Protein AF-A0A968RY87-F1 (afdb_monomer)

Solvent-accessible surface area (backbone atoms only — not comparable to full-atom values): 11998 Å² total; per-residue (Å²): 136,85,87,86,78,54,32,36,38,56,48,44,32,44,38,32,37,53,101,83,73,88,61,85,85,81,57,64,92,57,51,38,58,47,58,49,42,70,35,87,57,36,72,41,35,41,39,33,31,31,51,59,74,59,37,53,52,30,52,55,54,36,69,76,35,70,90,41,35,83,32,52,48,78,40,72,27,31,65,20,63,50,74,48,76,47,80,39,72,42,33,86,91,52,69,59,50,46,23,92,85,46,82,61,95,86,89,68,90,63,89,60,75,66,41,78,43,76,27,44,30,40,31,41,63,63,53,49,51,53,51,40,71,76,38,75,89,51,42,33,30,37,39,42,25,43,18,56,34,52,60,45,31,49,50,46,30,46,80,70,62,51,44,53,66,46,74,44,79,45,74,58,86,41,60,76,70,62,64,69,54,48,52,54,35,48,78,40,74,41,83,82,71,93,63,82,80,78,55,76,82,74,89,77,82,132

Structure (mmCIF, N/CA/C/O backbone):
data_AF-A0A968RY87-F1
#
_entry.id   AF-A0A968RY87-F1
#
loop_
_atom_site.group_PDB
_atom_site.id
_atom_site.type_symbol
_atom_site.label_atom_id
_atom_site.label_alt_id
_atom_site.label_comp_id
_atom_site.label_asym_id
_atom_site.label_entity_id
_atom_site.label_seq_id
_atom_site.pdbx_PDB_ins_code
_atom_site.Cartn_x
_atom_site.Cartn_y
_atom_site.Cartn_z
_atom_site.occupancy
_atom_site.B_iso_or_equiv
_atom_site.auth_seq_id
_atom_site.auth_comp_id
_atom_site.auth_asym_id
_atom_site.auth_atom_id
_atom_site.pdbx_PDB_model_num
ATOM 1 N N . MET A 1 1 ? 24.947 23.922 -2.569 1.00 28.64 1 MET A N 1
ATOM 2 C CA . MET A 1 1 ? 24.162 23.305 -3.661 1.00 28.64 1 MET A CA 1
ATOM 3 C C . MET A 1 1 ? 24.068 21.818 -3.335 1.00 28.64 1 MET A C 1
ATOM 5 O O . MET A 1 1 ? 25.035 21.118 -3.561 1.00 28.64 1 MET A O 1
ATOM 9 N N . HIS A 1 2 ? 23.236 21.404 -2.377 1.00 29.31 2 HIS A N 1
ATOM 10 C CA . HIS A 1 2 ? 21.817 21.020 -2.490 1.00 29.31 2 HIS A CA 1
ATOM 11 C C . HIS A 1 2 ? 21.520 19.912 -3.514 1.00 29.31 2 HIS A C 1
ATOM 13 O O . HIS A 1 2 ? 21.817 20.047 -4.694 1.00 29.31 2 HIS A O 1
ATOM 19 N N . SER A 1 3 ? 20.853 18.882 -2.980 1.00 30.09 3 SER A N 1
ATOM 20 C CA . SER A 1 3 ? 20.244 17.690 -3.582 1.00 30.09 3 SER A CA 1
ATOM 21 C C . SER A 1 3 ? 21.176 16.564 -4.050 1.00 30.09 3 SER A C 1
ATOM 23 O O . SER A 1 3 ? 21.710 16.579 -5.150 1.00 30.09 3 SER A O 1
ATOM 25 N N . SER A 1 4 ? 21.279 15.526 -3.220 1.00 25.73 4 SER A N 1
ATOM 26 C CA . SER A 1 4 ? 21.595 14.159 -3.646 1.00 25.73 4 SER A CA 1
ATOM 27 C C . SER A 1 4 ? 20.680 13.205 -2.868 1.00 25.73 4 SER A C 1
ATOM 29 O O . SER A 1 4 ? 21.089 12.585 -1.889 1.00 25.73 4 SER A O 1
ATOM 31 N N . GLY A 1 5 ? 19.395 13.203 -3.235 1.00 27.67 5 GLY A N 1
ATOM 32 C CA . GLY A 1 5 ? 18.388 12.286 -2.697 1.00 27.67 5 GLY A CA 1
ATOM 33 C C . GLY A 1 5 ? 18.456 10.949 -3.430 1.00 27.67 5 GLY A C 1
ATOM 34 O O . GLY A 1 5 ? 18.544 10.922 -4.653 1.00 27.67 5 GLY A O 1
ATOM 35 N N . SER A 1 6 ? 18.465 9.853 -2.677 1.00 32.09 6 SER A N 1
ATOM 36 C CA . SER A 1 6 ? 18.743 8.500 -3.161 1.00 32.09 6 SER A CA 1
ATOM 37 C C . SER A 1 6 ? 17.854 7.497 -2.398 1.00 32.09 6 SER A C 1
ATOM 39 O O . SER A 1 6 ? 17.821 7.592 -1.172 1.00 32.09 6 SER A O 1
ATOM 41 N N . CYS A 1 7 ? 17.119 6.593 -3.072 1.00 32.56 7 CYS A N 1
ATOM 42 C CA . CYS A 1 7 ? 16.038 5.767 -2.480 1.00 32.56 7 CYS A CA 1
ATOM 43 C C . CYS A 1 7 ? 15.875 4.372 -3.161 1.00 32.56 7 CYS A C 1
ATOM 45 O O . CYS A 1 7 ? 15.828 4.348 -4.389 1.00 32.56 7 CYS A O 1
ATOM 47 N N . CYS A 1 8 ? 15.795 3.258 -2.397 1.00 28.70 8 CYS A N 1
ATOM 48 C CA . CYS A 1 8 ? 15.792 1.811 -2.799 1.00 28.70 8 CYS A CA 1
ATOM 49 C C . CYS A 1 8 ? 14.358 1.246 -3.125 1.00 28.70 8 CYS A C 1
ATOM 51 O O . CYS A 1 8 ? 13.606 2.065 -3.621 1.00 28.70 8 CYS A O 1
ATOM 53 N N . ARG A 1 9 ? 13.934 -0.061 -2.994 1.00 45.66 9 ARG A N 1
ATOM 54 C CA . ARG A 1 9 ? 12.487 -0.543 -3.084 1.00 45.66 9 ARG A CA 1
ATOM 55 C C . ARG A 1 9 ? 11.947 -1.759 -2.268 1.00 45.66 9 ARG A C 1
ATOM 57 O O . ARG A 1 9 ? 12.571 -2.817 -2.296 1.00 45.66 9 ARG A O 1
ATOM 64 N N . ARG A 1 10 ? 10.693 -1.645 -1.744 1.00 38.25 10 ARG A N 1
ATOM 65 C CA . ARG A 1 10 ? 9.746 -2.644 -1.160 1.00 38.25 10 ARG A CA 1
ATOM 66 C C . ARG A 1 10 ? 8.268 -2.142 -1.201 1.00 38.25 10 ARG A C 1
ATOM 68 O O . ARG A 1 10 ? 8.015 -1.135 -1.851 1.00 38.25 10 ARG A O 1
ATOM 75 N N . CYS A 1 11 ? 7.289 -2.901 -0.655 1.00 39.66 11 CYS A N 1
ATOM 76 C CA . CYS A 1 11 ? 5.828 -2.874 -0.967 1.00 39.66 11 CYS A CA 1
ATOM 77 C C . CYS A 1 11 ? 4.822 -2.302 0.079 1.00 39.66 11 CYS A C 1
ATOM 79 O O . CYS A 1 11 ? 4.979 -2.513 1.284 1.00 39.66 11 CYS A O 1
ATOM 81 N N . LEU A 1 12 ? 3.688 -1.736 -0.391 1.00 37.44 12 LEU A N 1
ATOM 82 C CA . LEU A 1 12 ? 2.506 -1.425 0.442 1.00 37.44 12 LEU A CA 1
ATOM 83 C C . LEU A 1 12 ? 1.636 -2.672 0.641 1.00 37.44 12 LEU A C 1
ATOM 85 O O . LEU A 1 12 ? 1.246 -3.339 -0.321 1.00 37.44 12 LEU A O 1
ATOM 89 N N . GLN A 1 13 ? 1.262 -2.943 1.887 1.00 52.03 13 GLN A N 1
ATOM 90 C CA . GLN A 1 13 ? 0.357 -4.027 2.237 1.00 52.03 13 GLN A CA 1
ATOM 91 C C . GLN A 1 13 ? -0.680 -3.536 3.245 1.00 52.03 13 GLN A C 1
ATOM 93 O O . GLN A 1 13 ? -0.339 -3.037 4.314 1.00 52.03 13 GLN A O 1
ATOM 98 N N . PHE A 1 14 ? -1.961 -3.706 2.929 1.00 49.75 14 PHE A N 1
ATOM 99 C CA . PHE A 1 14 ? -3.043 -3.462 3.879 1.00 49.75 14 PHE A CA 1
ATOM 100 C C . PHE A 1 14 ? -3.519 -4.793 4.461 1.00 49.75 14 PHE A C 1
ATOM 102 O O . PHE A 1 14 ? -3.872 -5.722 3.731 1.00 49.75 14 PHE A O 1
ATOM 109 N N . CYS A 1 15 ? -3.544 -4.880 5.785 1.00 48.34 15 CYS A N 1
ATOM 110 C CA . CYS A 1 15 ? -4.045 -6.007 6.550 1.00 48.34 15 CYS A CA 1
ATOM 111 C C . CYS A 1 15 ? -5.263 -5.580 7.373 1.00 48.34 15 CYS A C 1
ATOM 113 O O . CYS A 1 15 ? -5.239 -4.566 8.062 1.00 48.34 15 CYS A O 1
ATOM 115 N N . LEU A 1 16 ? -6.337 -6.363 7.327 1.00 40.03 16 LEU A N 1
ATOM 116 C CA . LEU A 1 16 ? -7.577 -6.062 8.040 1.00 40.03 16 LEU A CA 1
ATOM 117 C C . LEU A 1 16 ? -7.690 -6.923 9.300 1.00 40.03 16 LEU A C 1
ATOM 119 O O . LEU A 1 16 ? -7.683 -8.150 9.211 1.00 40.03 16 LEU A O 1
ATOM 123 N N . ARG A 1 17 ? -7.810 -6.287 10.468 1.00 35.97 17 ARG A N 1
ATOM 124 C CA . ARG A 1 17 ? -7.857 -6.905 11.802 1.00 35.97 17 ARG A CA 1
ATOM 125 C C . ARG A 1 17 ? -9.279 -6.875 12.383 1.00 35.97 17 ARG A C 1
ATOM 127 O O . ARG A 1 17 ? -9.996 -5.888 12.266 1.00 35.97 17 ARG A O 1
ATOM 134 N N . SER A 1 18 ? -9.668 -7.954 13.063 1.00 26.23 18 SER A N 1
ATOM 135 C CA . SER A 1 18 ? -10.796 -7.992 14.013 1.00 26.23 18 SER A CA 1
ATOM 136 C C . SER A 1 18 ? -10.324 -7.584 15.430 1.00 26.23 18 SER A C 1
ATOM 138 O O . SER A 1 18 ? -9.168 -7.865 15.761 1.00 26.23 18 SER A O 1
ATOM 140 N N . PRO A 1 19 ? -11.158 -6.956 16.290 1.00 28.61 19 PRO A N 1
ATOM 141 C CA . PRO A 1 19 ? -10.736 -6.033 17.362 1.00 28.61 19 PRO A CA 1
ATOM 142 C C . PRO A 1 19 ? -9.687 -6.511 18.395 1.00 28.61 19 PRO A C 1
ATOM 144 O O . PRO A 1 19 ? -9.056 -5.680 19.044 1.00 28.61 19 PRO A O 1
ATOM 147 N N . ASN A 1 20 ? -9.428 -7.818 18.544 1.00 28.03 20 ASN A N 1
ATOM 148 C CA . ASN A 1 20 ? -8.831 -8.389 19.764 1.00 28.03 20 ASN A CA 1
ATOM 149 C C . ASN A 1 20 ? -7.561 -9.268 19.581 1.00 28.03 20 ASN A C 1
ATOM 151 O O . ASN A 1 20 ? -7.511 -10.357 20.145 1.00 28.03 20 ASN A O 1
ATOM 155 N N . GLY A 1 21 ? -6.510 -8.881 18.838 1.00 29.67 21 GLY A N 1
ATOM 156 C CA . GLY A 1 21 ? -5.280 -9.715 18.755 1.00 29.67 21 GLY A CA 1
ATOM 157 C C . GLY A 1 21 ? -3.951 -9.070 18.335 1.00 29.67 21 GLY A C 1
ATOM 158 O O . GLY A 1 21 ? -3.935 -8.192 17.489 1.00 29.67 21 GLY A O 1
ATOM 159 N N . GLY A 1 22 ? -2.823 -9.498 18.907 1.00 29.92 22 GLY A N 1
ATOM 160 C CA . GLY A 1 22 ? -1.480 -8.981 18.588 1.00 29.92 22 GLY A CA 1
ATOM 161 C C . GLY A 1 22 ? -1.036 -9.138 17.116 1.00 29.92 22 GLY A C 1
ATOM 162 O O . GLY A 1 22 ? -1.617 -9.912 16.358 1.00 29.92 22 GLY A O 1
ATOM 163 N N . LEU A 1 23 ? -0.012 -8.372 16.734 1.00 34.47 23 LEU A N 1
ATOM 164 C CA . LEU A 1 23 ? 0.561 -8.178 15.393 1.00 34.47 23 LEU A CA 1
ATOM 165 C C . LEU A 1 23 ? 1.960 -8.866 15.302 1.00 34.47 23 LEU A C 1
ATOM 167 O O . LEU A 1 23 ? 2.637 -9.024 16.305 1.00 34.47 23 LEU A O 1
ATOM 171 N N . GLY A 1 24 ? 2.327 -9.456 14.160 1.00 28.39 24 GLY A N 1
ATOM 172 C CA . GLY A 1 24 ? 3.547 -10.284 14.001 1.00 28.39 24 GLY A CA 1
ATOM 173 C C . GLY A 1 24 ? 4.786 -9.487 13.564 1.00 28.39 24 GLY A C 1
ATOM 174 O O . GLY A 1 24 ? 4.706 -8.269 13.485 1.00 28.39 24 GLY A O 1
ATOM 175 N N . TYR A 1 25 ? 5.905 -10.169 13.277 1.00 24.53 25 TYR A N 1
ATOM 176 C CA . TYR A 1 25 ? 7.149 -9.634 12.670 1.00 24.53 25 TYR A CA 1
ATOM 177 C C . TYR A 1 25 ? 7.231 -9.984 11.165 1.00 24.53 25 TYR A C 1
ATOM 179 O O . TYR A 1 25 ? 6.625 -10.969 10.747 1.00 24.53 25 TYR A O 1
ATOM 187 N N . TRP A 1 26 ? 7.990 -9.216 10.361 1.00 36.62 26 TRP A N 1
ATOM 188 C CA . TRP A 1 26 ? 7.840 -9.144 8.889 1.00 36.62 26 TRP A CA 1
ATOM 189 C C . TRP A 1 26 ? 9.156 -9.260 8.118 1.00 36.62 26 TRP A C 1
ATOM 191 O O . TRP A 1 26 ? 10.148 -8.647 8.499 1.00 36.62 26 TRP A O 1
ATOM 201 N N . HIS A 1 27 ? 9.129 -9.968 6.986 1.00 27.09 27 HIS A N 1
ATOM 202 C CA . HIS A 1 27 ? 10.133 -9.883 5.921 1.00 27.09 27 HIS A CA 1
ATOM 203 C C . HIS A 1 27 ? 9.484 -10.251 4.574 1.00 27.09 27 HIS A C 1
ATOM 205 O O . HIS A 1 27 ? 8.634 -11.132 4.551 1.00 27.09 27 HIS A O 1
ATOM 211 N N . GLU A 1 28 ? 9.912 -9.577 3.498 1.00 40.81 28 GLU A N 1
ATOM 212 C CA . GLU A 1 28 ? 9.708 -9.865 2.058 1.00 40.81 28 GLU A CA 1
ATOM 213 C C . GLU A 1 28 ? 8.280 -10.022 1.492 1.00 40.81 28 GLU A C 1
ATOM 215 O O . GLU A 1 28 ? 7.365 -10.566 2.111 1.00 40.81 28 GLU A O 1
ATOM 220 N N . TYR A 1 29 ? 8.117 -9.588 0.235 1.00 39.84 29 TYR A N 1
ATOM 221 C CA . TYR A 1 29 ? 6.916 -9.832 -0.564 1.00 39.84 29 TYR A CA 1
ATOM 222 C C . TYR A 1 29 ? 6.763 -11.338 -0.822 1.00 39.84 29 TYR A C 1
ATOM 224 O O . TYR A 1 29 ? 7.656 -11.996 -1.358 1.00 39.84 29 TYR A O 1
ATOM 232 N N . GLY A 1 30 ? 5.642 -11.903 -0.394 1.00 42.69 30 GLY A N 1
ATOM 233 C CA . GLY A 1 30 ? 5.380 -13.333 -0.323 1.00 42.69 30 GLY A CA 1
ATOM 234 C C . GLY A 1 30 ? 5.425 -13.884 1.103 1.00 42.69 30 GLY A C 1
ATOM 235 O O . GLY A 1 30 ? 4.574 -14.697 1.434 1.00 42.69 30 GLY A O 1
ATOM 236 N N . ALA A 1 31 ? 6.354 -13.461 1.967 1.00 53.00 31 ALA A N 1
ATOM 237 C CA . ALA A 1 31 ? 6.448 -13.971 3.342 1.00 53.00 31 ALA A CA 1
ATOM 238 C C . ALA A 1 31 ? 5.633 -13.126 4.340 1.00 53.00 31 ALA A C 1
ATOM 240 O O . ALA A 1 31 ? 4.974 -13.688 5.220 1.00 53.00 31 ALA A O 1
ATOM 241 N N . GLY A 1 32 ? 5.576 -11.801 4.162 1.00 55.88 32 GLY A N 1
ATOM 242 C CA . GLY A 1 32 ? 4.727 -10.917 4.967 1.00 55.88 32 GLY A CA 1
ATOM 243 C C . GLY A 1 32 ? 3.230 -11.216 4.816 1.00 55.88 32 GLY A C 1
ATOM 244 O O . GLY A 1 32 ? 2.479 -11.217 5.790 1.00 55.88 32 GLY A O 1
ATOM 245 N N . GLU A 1 33 ? 2.771 -11.551 3.612 1.00 58.69 33 GLU A N 1
ATOM 246 C CA . GLU A 1 33 ? 1.386 -11.949 3.349 1.00 58.69 33 GLU A CA 1
ATOM 247 C C . GLU A 1 33 ? 0.994 -13.216 4.100 1.00 58.69 33 GLU A C 1
ATOM 249 O O . GLU A 1 33 ? -0.107 -13.263 4.648 1.00 58.69 33 GLU A O 1
ATOM 254 N N . PHE A 1 34 ? 1.880 -14.209 4.198 1.00 66.81 34 PHE A N 1
ATOM 255 C CA . PHE A 1 34 ? 1.588 -15.425 4.956 1.00 66.81 34 PHE A CA 1
ATOM 256 C C . PHE A 1 34 ? 1.550 -15.184 6.462 1.00 66.81 34 PHE A C 1
ATOM 258 O O . PHE A 1 34 ? 0.677 -15.737 7.134 1.00 66.81 34 PHE A O 1
ATOM 265 N N . VAL A 1 35 ? 2.420 -14.326 7.004 1.00 72.62 35 VAL A N 1
ATOM 266 C CA . VAL A 1 35 ? 2.377 -13.976 8.434 1.00 72.62 35 VAL A CA 1
ATOM 267 C C . VAL A 1 35 ? 1.032 -13.336 8.793 1.00 72.62 35 VAL A C 1
ATOM 269 O O . VAL A 1 35 ? 0.416 -13.730 9.782 1.00 72.62 35 VAL A O 1
ATOM 272 N N . PHE A 1 36 ? 0.509 -12.421 7.971 1.00 76.94 36 PHE A N 1
ATOM 273 C CA . PHE A 1 36 ? -0.833 -11.876 8.199 1.00 76.94 36 PHE A CA 1
ATOM 274 C C . PHE A 1 36 ? -1.942 -12.898 7.919 1.00 76.94 36 PHE A C 1
ATOM 276 O O . PHE A 1 36 ? -2.836 -13.059 8.746 1.00 76.94 36 PHE A O 1
ATOM 283 N N . ALA A 1 37 ? -1.901 -13.611 6.792 1.00 80.50 37 ALA A N 1
ATOM 284 C CA . ALA A 1 37 ? -2.963 -14.540 6.396 1.00 80.50 37 ALA A CA 1
ATOM 285 C C . ALA A 1 37 ? -3.122 -15.718 7.375 1.00 80.50 37 ALA A C 1
ATOM 287 O O . ALA A 1 37 ? -4.246 -16.179 7.611 1.00 80.50 37 ALA A O 1
ATOM 288 N N . SER A 1 38 ? -2.018 -16.168 7.980 1.00 84.06 38 SER A N 1
ATOM 289 C CA . SER A 1 38 ? -2.011 -17.218 9.007 1.00 84.06 38 SER A CA 1
ATOM 290 C C . SER A 1 38 ? -2.702 -16.794 10.304 1.00 84.06 38 SER A C 1
ATOM 292 O O . SER A 1 38 ? -3.158 -17.647 11.064 1.00 84.06 38 SER A O 1
ATOM 294 N N . ASN A 1 39 ? -2.859 -15.490 10.552 1.00 82.62 39 ASN A N 1
ATOM 295 C CA . ASN A 1 39 ? -3.614 -15.012 11.697 1.00 82.62 39 ASN A CA 1
ATOM 296 C C . ASN A 1 39 ? -5.125 -15.207 11.443 1.00 82.62 39 ASN A C 1
ATOM 298 O O . ASN A 1 39 ? -5.686 -14.627 10.506 1.00 82.62 39 ASN A O 1
ATOM 302 N N . PRO A 1 40 ? -5.842 -15.982 12.279 1.00 81.06 40 PRO A N 1
ATOM 303 C CA . PRO A 1 40 ? -7.268 -16.239 12.080 1.00 81.06 40 PRO A CA 1
ATOM 304 C C . PRO A 1 40 ? -8.132 -14.977 12.213 1.00 81.06 40 PRO A C 1
ATOM 306 O O . PRO A 1 40 ? -9.246 -14.952 11.701 1.00 81.06 40 PRO A O 1
ATOM 309 N N . ARG A 1 41 ? -7.625 -13.914 12.855 1.00 80.94 41 ARG A N 1
ATOM 310 C CA . ARG A 1 41 ? -8.316 -12.619 12.987 1.00 80.94 41 ARG A CA 1
ATOM 311 C C . ARG A 1 41 ? -8.134 -11.702 11.778 1.00 80.94 41 ARG A C 1
ATOM 313 O O . ARG A 1 41 ? -8.723 -10.620 11.763 1.00 80.94 41 ARG A O 1
ATOM 320 N N . VAL A 1 42 ? -7.316 -12.110 10.809 1.00 84.62 42 VAL A N 1
ATOM 321 C CA . VAL A 1 42 ? -7.134 -11.396 9.548 1.00 84.62 42 VAL A CA 1
ATOM 322 C C . VAL A 1 42 ? -8.132 -11.914 8.526 1.00 84.62 42 VAL A C 1
ATOM 324 O O . VAL A 1 42 ? -8.146 -13.108 8.205 1.00 84.62 42 VAL A O 1
ATOM 327 N N . GLN A 1 43 ? -8.966 -10.996 8.036 1.00 86.50 43 GLN A N 1
ATOM 328 C CA . GLN A 1 43 ? -10.027 -11.291 7.068 1.00 86.50 43 GLN A CA 1
ATOM 329 C C . GLN A 1 43 ? -9.492 -11.318 5.637 1.00 86.50 43 GLN A C 1
ATOM 331 O O . GLN A 1 43 ? -9.844 -12.194 4.852 1.00 86.50 43 GLN A O 1
ATOM 336 N N . ALA A 1 44 ? -8.630 -10.358 5.305 1.00 87.62 44 ALA A N 1
ATOM 337 C CA . ALA A 1 44 ? -7.993 -10.260 4.005 1.00 87.62 44 ALA A CA 1
ATOM 338 C C . ALA A 1 44 ? -6.678 -9.479 4.098 1.00 87.62 44 ALA A C 1
ATOM 340 O O . ALA A 1 44 ? -6.486 -8.640 4.984 1.00 87.62 44 ALA A O 1
ATOM 341 N N . VAL A 1 45 ? -5.801 -9.760 3.141 1.00 87.69 45 VAL A N 1
ATOM 342 C CA . VAL A 1 45 ? -4.504 -9.121 2.948 1.00 87.69 45 VAL A CA 1
ATOM 343 C C . VAL A 1 45 ? -4.456 -8.589 1.524 1.00 87.69 45 VAL A C 1
ATOM 345 O O . VAL A 1 45 ? -4.612 -9.360 0.583 1.00 87.69 45 VAL A O 1
ATOM 348 N N . TYR A 1 46 ? -4.246 -7.290 1.353 1.00 92.19 46 TYR A N 1
ATOM 349 C CA . TYR A 1 46 ? -4.109 -6.652 0.044 1.00 92.19 46 TYR A CA 1
ATOM 350 C C . TYR A 1 46 ? -2.639 -6.308 -0.169 1.00 92.19 46 TYR A C 1
ATOM 352 O O . TYR A 1 46 ? -2.093 -5.511 0.594 1.00 92.19 46 TYR A O 1
ATOM 360 N N . GLY A 1 47 ? -2.010 -6.921 -1.169 1.00 87.25 47 GLY A N 1
ATOM 361 C CA . GLY A 1 47 ? -0.597 -6.716 -1.494 1.00 87.25 47 GLY A CA 1
ATOM 362 C C . GLY A 1 47 ? -0.435 -6.062 -2.859 1.00 87.25 47 GLY A C 1
ATOM 363 O O . GLY A 1 47 ? -1.100 -6.461 -3.815 1.00 87.25 47 GLY A O 1
ATOM 364 N N . TYR A 1 48 ? 0.474 -5.091 -2.960 1.00 86.69 48 TYR A N 1
ATOM 365 C CA . TYR A 1 48 ? 0.710 -4.309 -4.177 1.00 86.69 48 TYR A CA 1
ATOM 366 C C . TYR A 1 48 ? 2.184 -4.371 -4.573 1.00 86.69 48 TYR A C 1
ATOM 368 O O . TYR A 1 48 ? 3.042 -3.977 -3.790 1.00 86.69 48 TYR A O 1
ATOM 376 N N . GLU A 1 49 ? 2.465 -4.895 -5.765 1.00 85.06 49 GLU A N 1
ATOM 377 C CA . GLU A 1 49 ? 3.815 -5.021 -6.317 1.00 85.06 49 GLU A CA 1
ATOM 378 C C . GLU A 1 49 ? 3.820 -4.510 -7.763 1.00 85.06 49 GLU A C 1
ATOM 380 O O . GLU A 1 49 ? 3.225 -5.148 -8.639 1.00 85.06 49 GLU A O 1
ATOM 385 N N . PRO A 1 50 ? 4.453 -3.356 -8.036 1.00 82.81 50 PRO A N 1
ATOM 386 C CA . PRO A 1 50 ? 4.491 -2.779 -9.376 1.00 82.81 50 PRO A CA 1
ATOM 387 C C . PRO A 1 50 ? 5.298 -3.606 -10.382 1.00 82.81 50 PRO A C 1
ATOM 389 O O . PRO A 1 50 ? 4.977 -3.587 -11.569 1.00 82.81 50 PRO A O 1
ATOM 392 N N . PHE A 1 51 ? 6.338 -4.324 -9.950 1.00 82.06 51 PHE A N 1
ATOM 393 C CA . PHE A 1 51 ? 7.211 -5.055 -10.859 1.00 82.06 51 PHE A CA 1
ATOM 394 C C . PHE A 1 51 ? 6.654 -6.439 -11.165 1.00 82.06 51 PHE A C 1
ATOM 396 O O . PHE A 1 51 ? 6.642 -7.351 -10.332 1.00 82.06 51 PHE A O 1
ATOM 403 N N . ARG A 1 52 ? 6.260 -6.632 -12.424 1.00 84.50 52 ARG A N 1
ATOM 404 C CA . ARG A 1 52 ? 5.666 -7.879 -12.911 1.00 84.50 52 ARG A CA 1
ATOM 405 C C . ARG A 1 52 ? 6.498 -9.134 -12.598 1.00 84.50 52 ARG A C 1
ATOM 407 O O . ARG A 1 52 ? 5.885 -10.126 -12.195 1.00 84.50 52 ARG A O 1
ATOM 414 N N . PRO A 1 53 ? 7.843 -9.143 -12.720 1.00 80.06 53 PRO A N 1
ATOM 415 C CA . PRO A 1 53 ? 8.633 -10.321 -12.359 1.00 80.06 53 PRO A CA 1
ATOM 416 C C . PRO A 1 53 ? 8.520 -10.692 -10.871 1.00 80.06 53 PRO A C 1
ATOM 418 O O . PRO A 1 53 ? 8.396 -11.876 -10.540 1.00 80.06 53 PRO A O 1
ATOM 421 N N . THR A 1 54 ? 8.507 -9.698 -9.977 1.00 78.81 54 THR A N 1
ATOM 422 C CA . THR A 1 54 ? 8.344 -9.903 -8.529 1.00 78.81 54 THR A CA 1
ATOM 423 C C . THR A 1 54 ? 6.918 -10.344 -8.195 1.00 78.81 54 THR A C 1
ATOM 425 O O . THR A 1 54 ? 6.730 -11.337 -7.492 1.00 78.81 54 THR A O 1
ATOM 428 N N . TYR A 1 55 ? 5.911 -9.708 -8.795 1.00 82.38 55 TYR A N 1
ATOM 429 C CA . TYR A 1 55 ? 4.508 -10.098 -8.652 1.00 82.38 55 TYR A CA 1
ATOM 430 C C . TYR A 1 55 ? 4.271 -11.563 -9.056 1.00 82.38 55 TYR A C 1
ATOM 432 O O . TYR A 1 55 ? 3.641 -12.334 -8.332 1.00 82.38 55 TYR A O 1
ATOM 440 N N . GLN A 1 56 ? 4.834 -11.996 -10.187 1.00 84.75 56 GLN A N 1
ATOM 441 C CA . GLN A 1 56 ? 4.726 -13.384 -10.644 1.00 84.75 56 GLN A CA 1
ATOM 442 C C . GLN A 1 56 ? 5.411 -14.375 -9.698 1.00 84.75 56 GLN A C 1
ATOM 444 O O . GLN A 1 56 ? 4.929 -15.498 -9.538 1.00 84.75 56 GLN A O 1
ATOM 449 N N . GLN A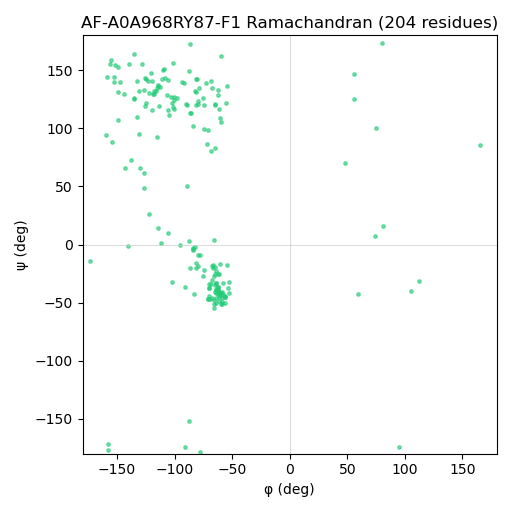 1 57 ? 6.526 -13.988 -9.072 1.00 81.50 57 GLN A N 1
ATOM 450 C CA . GLN A 1 57 ? 7.150 -14.802 -8.030 1.00 81.50 57 GLN A CA 1
ATOM 451 C C . GLN A 1 57 ? 6.227 -14.948 -6.816 1.00 81.50 57 GLN A C 1
ATOM 453 O O . GLN A 1 57 ? 6.085 -16.057 -6.304 1.00 81.50 57 GLN A O 1
ATOM 458 N N . ALA A 1 58 ? 5.553 -13.874 -6.403 1.00 79.88 58 ALA A N 1
ATOM 459 C CA . ALA A 1 58 ? 4.587 -13.919 -5.311 1.00 79.88 58 ALA A CA 1
ATOM 460 C C . ALA A 1 58 ? 3.422 -14.868 -5.622 1.00 79.88 58 ALA A C 1
ATOM 462 O O . ALA A 1 58 ? 3.099 -15.726 -4.806 1.00 79.88 58 ALA A O 1
ATOM 463 N N . LEU A 1 59 ? 2.863 -14.808 -6.838 1.00 85.44 59 LEU A N 1
ATOM 464 C CA . LEU A 1 59 ? 1.804 -15.733 -7.262 1.00 85.44 59 LEU A CA 1
ATOM 465 C C . LEU A 1 59 ? 2.240 -17.203 -7.197 1.00 85.44 59 LEU A C 1
ATOM 467 O O . LEU A 1 59 ? 1.468 -18.050 -6.748 1.00 85.44 59 LEU A O 1
ATOM 471 N N . ARG A 1 60 ? 3.481 -17.514 -7.600 1.00 85.50 60 ARG A N 1
ATOM 472 C CA . ARG A 1 60 ? 4.036 -18.870 -7.449 1.00 85.50 60 ARG A CA 1
ATOM 473 C C . ARG A 1 60 ? 4.119 -19.277 -5.980 1.00 85.50 60 ARG A C 1
ATOM 475 O O . ARG A 1 60 ? 3.756 -20.400 -5.652 1.00 85.50 60 ARG A O 1
ATOM 482 N N . ASN A 1 61 ? 4.535 -18.370 -5.098 1.00 80.31 61 ASN A N 1
ATOM 483 C CA . ASN A 1 61 ? 4.596 -18.637 -3.662 1.00 80.31 61 ASN A CA 1
ATOM 484 C C . ASN A 1 61 ? 3.194 -18.868 -3.067 1.00 80.31 61 ASN A C 1
ATOM 486 O O . ASN A 1 61 ? 3.015 -19.785 -2.265 1.00 80.31 61 ASN A O 1
ATOM 490 N N . PHE A 1 62 ? 2.186 -18.095 -3.483 1.00 86.50 62 PHE A N 1
ATOM 491 C CA . PHE A 1 62 ? 0.794 -18.283 -3.054 1.00 86.50 62 PHE A CA 1
ATOM 492 C C . PHE A 1 62 ? 0.234 -19.633 -3.500 1.00 86.50 62 PHE A C 1
ATOM 494 O O . PHE A 1 62 ? -0.422 -20.303 -2.707 1.00 86.50 62 PHE A O 1
ATOM 501 N N . ALA A 1 63 ? 0.559 -20.083 -4.715 1.00 88.81 63 ALA A N 1
ATOM 502 C CA . ALA A 1 63 ? 0.154 -21.399 -5.208 1.00 88.81 63 ALA A CA 1
ATOM 503 C C . ALA A 1 63 ? 0.719 -22.565 -4.370 1.00 88.81 63 ALA A C 1
ATOM 505 O O . ALA A 1 63 ? 0.105 -23.627 -4.315 1.00 88.81 63 ALA A O 1
ATOM 506 N N . LEU A 1 64 ? 1.852 -22.366 -3.685 1.00 87.12 64 LEU A N 1
ATOM 507 C CA . LEU A 1 64 ? 2.428 -23.352 -2.760 1.00 87.12 64 LEU A CA 1
ATOM 508 C C . LEU A 1 64 ? 1.724 -23.391 -1.390 1.00 87.12 64 LEU A C 1
ATOM 510 O O . LEU A 1 64 ? 2.000 -24.285 -0.598 1.00 87.12 64 LEU A O 1
ATOM 514 N N . ASN A 1 65 ? 0.827 -22.443 -1.102 1.00 86.56 65 ASN A N 1
ATOM 515 C CA . ASN A 1 65 ? 0.165 -22.280 0.196 1.00 86.56 65 ASN A CA 1
ATOM 516 C C . ASN A 1 65 ? -1.362 -22.148 0.017 1.00 86.56 65 ASN A C 1
ATOM 518 O O . ASN A 1 65 ? -1.939 -21.087 0.299 1.00 86.56 65 ASN A O 1
ATOM 522 N N . PRO A 1 66 ? -2.037 -23.209 -0.463 1.00 91.56 66 PRO A N 1
ATOM 523 C CA . PRO A 1 66 ? -3.450 -23.159 -0.839 1.00 91.56 66 PRO A CA 1
ATOM 524 C C . PRO A 1 66 ? -4.384 -22.819 0.328 1.00 91.56 66 PRO A C 1
ATOM 526 O O . PRO A 1 66 ? -5.427 -22.221 0.092 1.00 91.56 66 PRO A O 1
ATOM 529 N N . ASP A 1 67 ? -3.994 -23.104 1.572 1.00 91.12 67 ASP A N 1
ATOM 530 C CA . ASP A 1 67 ? -4.814 -22.811 2.757 1.00 91.12 67 ASP A CA 1
ATOM 531 C C . ASP A 1 67 ? -4.828 -21.317 3.127 1.00 91.12 67 ASP A C 1
ATOM 533 O O . ASP A 1 67 ? -5.785 -20.820 3.721 1.00 91.12 67 ASP A O 1
ATOM 537 N N . LEU A 1 68 ? -3.767 -20.583 2.775 1.00 87.19 68 LEU A N 1
ATOM 538 C CA . LEU A 1 68 ? -3.602 -19.165 3.121 1.00 87.19 68 LEU A CA 1
ATOM 539 C C . LEU A 1 68 ? -3.902 -18.237 1.945 1.00 87.19 68 LEU A C 1
ATOM 541 O O . LEU A 1 68 ? -4.414 -17.133 2.141 1.00 87.19 68 LEU A O 1
ATOM 545 N N . SER A 1 69 ? -3.611 -18.691 0.723 1.00 88.44 69 SER A N 1
ATOM 546 C CA . SER A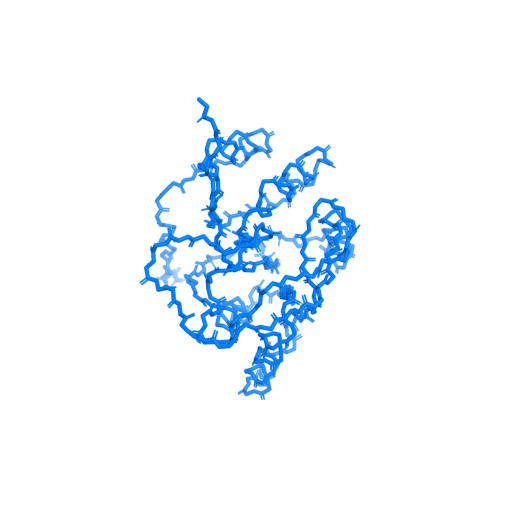 1 69 ? -3.783 -17.905 -0.500 1.00 88.44 69 SER A CA 1
ATOM 547 C C . SER A 1 69 ? -5.181 -17.295 -0.709 1.00 88.44 69 SER A C 1
ATOM 549 O O . SER A 1 69 ? -5.224 -16.168 -1.200 1.00 88.44 69 SER A O 1
ATOM 551 N N . PRO A 1 70 ? -6.315 -17.896 -0.274 1.00 91.81 70 PRO A N 1
ATOM 552 C CA . PRO A 1 70 ? -7.636 -17.294 -0.467 1.00 91.81 70 PRO A CA 1
ATOM 553 C C . PRO A 1 70 ? -7.835 -15.968 0.280 1.00 91.81 70 PRO A C 1
ATOM 555 O O . PRO A 1 70 ? -8.686 -15.167 -0.105 1.00 91.81 70 PRO A O 1
ATOM 558 N N . LYS A 1 71 ? -7.059 -15.712 1.345 1.00 86.88 71 LYS A N 1
ATOM 559 C CA . LYS A 1 71 ? -7.091 -14.435 2.077 1.00 86.88 71 LYS A CA 1
ATOM 560 C C . LYS A 1 71 ? -6.259 -13.342 1.408 1.00 86.88 71 LYS A C 1
ATOM 562 O O . LYS A 1 71 ? -6.401 -12.174 1.770 1.00 86.88 71 LYS A O 1
ATOM 567 N N . ILE A 1 72 ? -5.376 -13.700 0.479 1.00 87.69 72 ILE A N 1
ATOM 568 C CA . ILE A 1 72 ? -4.398 -12.792 -0.118 1.00 87.69 72 ILE A CA 1
ATOM 569 C C . ILE A 1 72 ? -4.941 -12.284 -1.456 1.00 87.69 72 ILE A C 1
ATOM 571 O O . ILE A 1 72 ? -5.312 -13.056 -2.336 1.00 87.69 72 ILE A O 1
ATOM 575 N N . LYS A 1 73 ? -4.975 -10.961 -1.615 1.00 91.44 73 LYS A N 1
ATOM 576 C CA . LYS A 1 73 ? -5.439 -10.241 -2.804 1.00 91.44 73 LYS A CA 1
ATOM 577 C C . LYS A 1 73 ? -4.256 -9.486 -3.413 1.00 91.44 73 LYS A C 1
ATOM 579 O O . LYS A 1 73 ? -3.959 -8.377 -2.963 1.00 91.44 73 LYS A O 1
ATOM 584 N N . PRO A 1 74 ? -3.544 -10.091 -4.377 1.00 88.81 74 PRO A N 1
ATOM 585 C CA . PRO A 1 74 ? -2.340 -9.502 -4.938 1.00 88.81 74 PRO A CA 1
ATOM 586 C C . PRO A 1 74 ? -2.639 -8.659 -6.182 1.00 88.81 74 PRO A C 1
ATOM 588 O O . PRO A 1 74 ? -3.380 -9.078 -7.075 1.00 88.81 74 PRO A O 1
ATOM 591 N N . PHE A 1 75 ? -1.983 -7.507 -6.291 1.00 89.62 75 PHE A N 1
ATOM 592 C CA . PHE A 1 75 ? -2.139 -6.563 -7.393 1.00 89.62 75 PHE A CA 1
ATOM 593 C C . PHE A 1 75 ? -0.793 -6.210 -8.034 1.00 89.62 75 PHE A C 1
ATOM 595 O O . PHE A 1 75 ? 0.167 -5.886 -7.342 1.00 89.62 75 PHE A O 1
ATOM 602 N N . ALA A 1 76 ? -0.749 -6.245 -9.369 1.00 89.00 76 ALA A N 1
ATOM 603 C CA . ALA A 1 76 ? 0.441 -5.960 -10.175 1.00 89.00 76 ALA A CA 1
ATOM 604 C C . ALA A 1 76 ? 0.562 -4.463 -10.527 1.00 89.00 76 ALA A C 1
ATOM 606 O O . ALA A 1 76 ? 0.644 -4.096 -11.699 1.00 89.00 76 ALA A O 1
ATOM 607 N N . TYR A 1 77 ? 0.449 -3.594 -9.526 1.00 87.94 77 TYR A N 1
ATOM 608 C CA . TYR A 1 77 ? 0.630 -2.150 -9.664 1.00 87.94 77 TYR A CA 1
ATOM 609 C C . TYR A 1 77 ? 1.120 -1.556 -8.343 1.00 87.94 77 TYR A C 1
ATOM 611 O O . TYR A 1 77 ? 0.879 -2.116 -7.274 1.00 87.94 77 TYR A O 1
ATOM 619 N N . GLY A 1 78 ? 1.809 -0.422 -8.426 1.00 87.06 78 GLY A N 1
ATOM 620 C CA . GLY A 1 78 ? 2.252 0.356 -7.276 1.00 87.06 78 GLY A CA 1
ATOM 621 C C . GLY A 1 78 ? 1.187 1.340 -6.805 1.00 87.06 78 GLY A C 1
ATOM 622 O O . GLY A 1 78 ? 0.151 1.533 -7.447 1.00 87.06 78 GLY A O 1
ATOM 623 N N . ILE A 1 79 ? 1.452 1.975 -5.671 1.00 88.81 79 ILE A N 1
ATOM 624 C CA . ILE A 1 79 ? 0.558 2.961 -5.065 1.00 88.81 79 ILE A CA 1
ATOM 625 C C . ILE A 1 79 ? 1.322 4.265 -4.902 1.00 88.81 79 ILE A C 1
ATOM 627 O O . ILE A 1 79 ? 2.505 4.248 -4.579 1.00 88.81 79 ILE A O 1
ATOM 631 N N . GLY A 1 80 ? 0.638 5.373 -5.160 1.00 88.31 80 GLY A N 1
ATOM 632 C CA . GLY A 1 80 ? 1.201 6.711 -5.069 1.00 88.31 80 GLY A CA 1
ATOM 633 C C . GLY A 1 80 ? 0.122 7.769 -4.884 1.00 88.31 80 GLY A C 1
ATOM 634 O O . GLY A 1 80 ? -1.052 7.446 -4.685 1.00 88.31 80 GLY A O 1
ATOM 635 N N . ALA A 1 81 ? 0.495 9.043 -4.960 1.00 87.38 81 ALA A N 1
ATOM 636 C CA . ALA A 1 81 ? -0.469 10.136 -4.806 1.00 87.38 81 ALA A CA 1
ATOM 637 C C . ALA A 1 81 ? -1.438 10.253 -5.994 1.00 87.38 81 ALA A C 1
ATOM 639 O O . ALA A 1 81 ? -2.605 10.603 -5.813 1.00 87.38 81 ALA A O 1
ATOM 640 N N . THR A 1 82 ? -0.973 9.947 -7.207 1.00 90.12 82 THR A N 1
ATOM 641 C CA . THR A 1 82 ? -1.739 10.114 -8.451 1.00 90.12 82 THR A CA 1
ATOM 642 C C . THR A 1 82 ? -1.616 8.898 -9.365 1.00 90.12 82 THR A C 1
ATOM 644 O O . THR A 1 82 ? -0.757 8.038 -9.169 1.00 90.12 82 THR A O 1
ATOM 647 N N . GLU A 1 83 ? -2.520 8.797 -10.341 1.00 95.12 83 GLU A N 1
ATOM 648 C CA . GLU A 1 83 ? -2.455 7.758 -11.366 1.00 95.12 83 GLU A CA 1
ATOM 649 C C . GLU A 1 83 ? -1.363 8.102 -12.380 1.00 95.12 83 GLU A C 1
ATOM 651 O O . GLU A 1 83 ? -1.360 9.194 -12.949 1.00 95.12 83 GLU A O 1
ATOM 656 N N . GLN A 1 84 ? -0.435 7.172 -12.601 1.00 91.69 84 GLN A N 1
ATOM 657 C CA . GLN A 1 84 ? 0.671 7.359 -13.538 1.00 91.69 84 GLN A CA 1
ATOM 658 C C . GLN A 1 84 ? 1.200 6.023 -14.062 1.00 91.69 84 GLN A C 1
ATOM 660 O O . GLN A 1 84 ? 1.034 4.974 -13.439 1.00 91.69 84 GLN A O 1
ATOM 665 N N . VAL A 1 85 ? 1.876 6.082 -15.207 1.00 92.38 85 VAL A N 1
ATOM 666 C CA . VAL A 1 85 ? 2.648 4.974 -15.776 1.00 92.38 85 VAL A CA 1
ATOM 667 C C . VAL A 1 85 ? 4.104 5.413 -15.848 1.00 92.38 85 VAL A C 1
ATOM 669 O O . VAL A 1 85 ? 4.396 6.501 -16.341 1.00 92.38 85 VAL A O 1
ATOM 672 N N . LEU A 1 86 ? 5.011 4.585 -15.335 1.00 84.56 86 LEU A N 1
ATOM 673 C CA . LEU A 1 86 ? 6.436 4.891 -15.243 1.00 84.56 86 LEU A CA 1
ATOM 674 C C . LEU A 1 86 ? 7.258 3.800 -15.919 1.00 84.56 86 LEU A C 1
ATOM 676 O O . LEU A 1 86 ? 6.949 2.622 -15.786 1.00 84.56 86 LEU A O 1
ATOM 680 N N . ASN A 1 87 ? 8.338 4.196 -16.586 1.00 84.44 87 ASN A N 1
ATOM 681 C CA . ASN A 1 87 ? 9.330 3.282 -17.144 1.00 84.44 87 ASN A CA 1
ATOM 682 C C . ASN A 1 87 ? 10.574 3.327 -16.268 1.00 84.44 87 ASN A C 1
ATOM 684 O O . ASN A 1 87 ? 11.248 4.355 -16.225 1.00 84.44 87 ASN A O 1
ATOM 688 N N . LEU A 1 88 ? 10.860 2.238 -15.557 1.00 80.00 88 LEU A N 1
ATOM 689 C CA . LEU A 1 88 ? 11.922 2.203 -14.557 1.00 80.00 88 LEU A CA 1
ATOM 690 C C . LEU A 1 88 ? 12.895 1.066 -14.834 1.00 80.00 88 LEU A C 1
ATOM 692 O O . LEU A 1 88 ? 12.500 -0.017 -15.262 1.00 80.00 88 LEU A O 1
ATOM 696 N N . GLU A 1 89 ? 14.177 1.319 -14.582 1.00 74.62 89 GLU A N 1
ATOM 697 C CA . GLU A 1 89 ? 15.190 0.268 -14.615 1.00 74.62 89 GLU A CA 1
ATOM 698 C C . GLU A 1 89 ? 14.875 -0.778 -13.547 1.00 74.62 89 GLU A C 1
ATOM 700 O O . GLU A 1 89 ? 14.606 -0.423 -12.415 1.00 74.62 89 GLU A O 1
ATOM 705 N N . TYR A 1 90 ? 14.921 -2.058 -13.890 1.00 70.44 90 TYR A N 1
ATOM 706 C CA . TYR A 1 90 ? 14.674 -3.194 -13.013 1.00 70.44 90 TYR A CA 1
ATOM 707 C C . TYR A 1 90 ? 15.804 -4.217 -13.161 1.00 70.44 90 TYR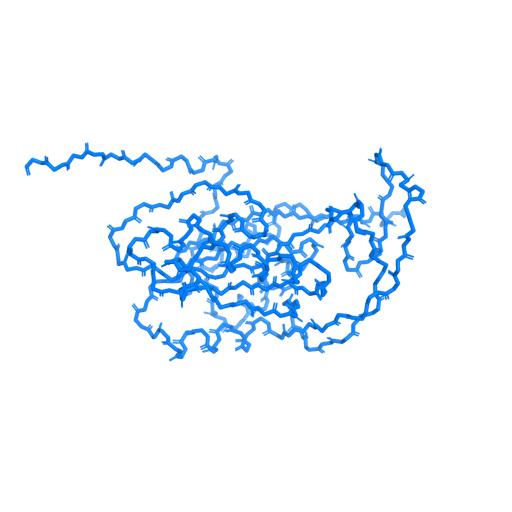 A C 1
ATOM 709 O O . TYR A 1 90 ? 16.157 -4.606 -14.275 1.00 70.44 90 TYR A O 1
ATOM 717 N N . SER A 1 91 ? 16.343 -4.697 -12.042 1.00 66.44 91 SER A N 1
ATOM 718 C CA . SER A 1 91 ? 17.318 -5.785 -11.983 1.00 66.44 91 SER A CA 1
ATOM 719 C C . SER A 1 91 ? 16.733 -6.922 -11.156 1.00 66.44 91 SER A C 1
ATOM 721 O O . SER A 1 91 ? 16.501 -6.784 -9.956 1.00 66.44 91 SER A O 1
ATOM 723 N N . TYR A 1 92 ? 16.512 -8.073 -11.791 1.00 59.12 92 TYR A N 1
ATOM 724 C CA . TYR A 1 92 ? 15.984 -9.256 -11.104 1.00 59.12 92 TYR A CA 1
ATOM 725 C C . TYR A 1 92 ? 16.962 -9.819 -10.062 1.00 59.12 92 TYR A C 1
ATOM 727 O O . TYR A 1 92 ? 16.547 -10.459 -9.098 1.00 59.12 92 TYR A O 1
ATOM 735 N N . GLU A 1 93 ? 18.260 -9.598 -10.261 1.00 59.12 93 GLU A N 1
ATOM 736 C CA . GLU A 1 93 ? 19.318 -10.034 -9.345 1.00 59.12 93 GLU A CA 1
ATOM 737 C C . GLU A 1 93 ? 19.485 -9.070 -8.168 1.00 59.12 93 GLU A C 1
ATOM 739 O O . GLU A 1 93 ? 19.980 -9.470 -7.119 1.00 59.12 93 GLU A O 1
ATOM 744 N N . ASN A 1 94 ? 19.009 -7.829 -8.315 1.00 56.31 94 ASN A N 1
ATOM 745 C CA . ASN A 1 94 ? 19.067 -6.809 -7.280 1.00 56.31 94 ASN A CA 1
ATOM 746 C C . ASN A 1 94 ? 17.679 -6.211 -6.999 1.00 56.31 94 ASN A C 1
ATOM 748 O O . ASN A 1 94 ? 17.426 -5.020 -7.182 1.00 56.31 94 ASN A O 1
ATOM 752 N N . LYS A 1 95 ? 16.759 -7.078 -6.557 1.00 53.09 95 LYS A N 1
ATOM 753 C CA . LYS A 1 95 ? 15.329 -6.765 -6.371 1.00 53.09 95 LYS A CA 1
ATOM 754 C C . LYS A 1 95 ? 15.051 -5.649 -5.353 1.00 53.09 95 LYS A C 1
ATOM 756 O O . LYS A 1 95 ? 13.942 -5.133 -5.348 1.00 53.09 95 LYS A O 1
ATOM 761 N N . GLY A 1 96 ? 16.020 -5.314 -4.496 1.00 45.94 96 GLY A N 1
ATOM 762 C CA . GLY A 1 96 ? 15.860 -4.379 -3.376 1.00 45.94 96 GLY A CA 1
ATOM 763 C C . GLY A 1 96 ? 16.490 -2.996 -3.567 1.00 45.94 96 GLY A C 1
ATOM 764 O O . GLY A 1 96 ? 16.596 -2.270 -2.587 1.00 45.94 96 GLY A O 1
ATOM 765 N N . SER A 1 97 ? 16.962 -2.626 -4.768 1.00 46.25 97 SER A N 1
ATOM 766 C CA . SER A 1 97 ? 17.772 -1.400 -4.955 1.00 46.25 97 SER A CA 1
ATOM 767 C C . SER A 1 97 ? 17.233 -0.369 -5.951 1.00 46.25 97 SER A C 1
ATOM 769 O O . SER A 1 97 ? 18.014 0.367 -6.549 1.00 46.25 97 SER A O 1
ATOM 771 N N . ILE A 1 98 ? 15.918 -0.316 -6.185 1.00 49.00 98 ILE A N 1
ATOM 772 C CA . ILE A 1 98 ? 15.372 0.396 -7.353 1.00 49.00 98 ILE A CA 1
ATOM 773 C C . ILE A 1 98 ? 14.225 1.336 -6.976 1.00 49.00 98 ILE A C 1
ATOM 775 O O . ILE A 1 98 ? 13.078 0.917 -6.964 1.00 49.00 98 ILE A O 1
ATOM 779 N N . GLY A 1 99 ? 14.490 2.620 -6.740 1.00 46.84 99 GLY A N 1
ATOM 780 C CA . GLY A 1 99 ? 13.458 3.617 -6.413 1.00 46.84 99 GLY A CA 1
ATOM 781 C C . GLY A 1 99 ? 12.649 4.138 -7.607 1.00 46.84 99 GLY A C 1
ATOM 782 O O . GLY A 1 99 ? 12.825 3.719 -8.752 1.00 46.84 99 GLY A O 1
ATOM 783 N N . LEU A 1 100 ? 11.725 5.072 -7.350 1.00 39.84 100 LEU A N 1
ATOM 784 C CA . LEU A 1 100 ? 10.980 5.820 -8.387 1.00 39.84 100 LEU A CA 1
ATOM 785 C C . LEU A 1 100 ? 11.873 6.757 -9.222 1.00 39.84 100 LEU A C 1
ATOM 787 O O . LEU A 1 100 ? 11.481 7.176 -10.307 1.00 39.84 100 LEU A O 1
ATOM 791 N N . TYR A 1 101 ? 13.072 7.062 -8.724 1.00 47.62 101 TYR A N 1
ATOM 792 C CA . TYR A 1 101 ? 13.963 8.098 -9.252 1.00 47.62 101 TYR A CA 1
ATOM 793 C C . TYR A 1 101 ? 15.278 7.551 -9.844 1.00 47.62 101 TYR A C 1
ATOM 795 O O . TYR A 1 101 ? 16.198 8.323 -10.099 1.00 47.62 101 TYR A O 1
ATOM 803 N N . GLY A 1 102 ? 15.370 6.238 -10.088 1.00 45.19 102 GLY A N 1
ATOM 804 C CA . GLY A 1 102 ? 16.554 5.583 -10.663 1.00 45.19 102 GLY A CA 1
ATOM 805 C C . GLY A 1 102 ? 17.526 4.990 -9.634 1.00 45.19 102 GLY A C 1
ATOM 806 O O . GLY A 1 102 ? 17.236 4.929 -8.441 1.00 45.19 102 GLY A O 1
ATOM 807 N N . GLU A 1 103 ? 18.664 4.495 -10.129 1.00 38.84 103 GLU A N 1
ATOM 808 C CA . GLU A 1 103 ? 19.682 3.766 -9.363 1.00 38.84 103 GLU A CA 1
ATOM 809 C C . GLU A 1 103 ? 20.571 4.712 -8.541 1.00 38.84 103 GLU A C 1
ATOM 811 O O . GLU A 1 103 ? 21.053 5.723 -9.058 1.00 38.84 103 GLU A O 1
ATOM 816 N N . THR A 1 104 ? 20.827 4.392 -7.270 1.00 42.91 104 THR A N 1
ATOM 817 C CA . THR A 1 104 ? 21.655 5.232 -6.395 1.00 42.91 104 THR A CA 1
ATOM 818 C C . THR A 1 104 ? 22.849 4.444 -5.860 1.00 42.91 104 THR A C 1
ATOM 820 O O . THR A 1 104 ? 22.752 3.298 -5.424 1.00 42.91 104 THR A O 1
ATOM 823 N N . THR A 1 105 ? 24.043 5.021 -5.976 1.00 43.06 105 THR A N 1
ATOM 824 C CA . THR A 1 105 ? 25.308 4.333 -5.703 1.00 43.06 105 THR A CA 1
ATOM 825 C C . THR A 1 105 ? 25.598 4.257 -4.207 1.00 43.06 105 THR A C 1
ATOM 827 O O . THR A 1 105 ? 25.738 5.295 -3.572 1.00 43.06 105 THR A O 1
ATOM 830 N N . HIS A 1 106 ? 25.733 3.040 -3.670 1.00 37.81 106 HIS A N 1
ATOM 831 C CA . HIS A 1 106 ? 26.902 2.512 -2.939 1.00 37.81 106 HIS A CA 1
ATOM 832 C C . HIS A 1 106 ? 26.490 1.230 -2.199 1.00 37.81 106 HIS A C 1
ATOM 834 O O . HIS A 1 106 ? 26.109 1.286 -1.042 1.00 37.81 106 HIS A O 1
ATOM 840 N N . HIS A 1 107 ? 26.539 0.080 -2.886 1.00 38.09 107 HIS A N 1
ATOM 841 C CA . HIS A 1 107 ? 27.177 -1.144 -2.365 1.00 38.09 107 HIS A CA 1
ATOM 842 C C . HIS A 1 107 ? 27.255 -2.289 -3.382 1.00 38.09 107 HIS A C 1
ATOM 844 O O . HIS A 1 107 ? 28.097 -3.156 -3.207 1.00 38.09 107 HIS A O 1
ATOM 850 N N . TYR A 1 108 ? 26.530 -2.242 -4.497 1.00 38.94 108 TYR A N 1
ATOM 851 C CA . TYR A 1 108 ? 26.823 -3.058 -5.676 1.00 38.94 108 TYR A CA 1
ATOM 852 C C . TYR A 1 108 ? 26.387 -2.264 -6.909 1.00 38.94 108 TYR A C 1
ATOM 854 O O . TYR A 1 108 ? 25.195 -2.141 -7.166 1.00 38.94 108 TYR A O 1
ATOM 862 N N . GLN A 1 109 ? 27.333 -1.736 -7.696 1.00 43.97 109 GLN A N 1
ATOM 863 C CA . GLN A 1 109 ? 27.070 -1.574 -9.129 1.00 43.97 109 GLN A CA 1
ATOM 864 C C . GLN A 1 109 ? 26.932 -2.997 -9.658 1.00 43.97 109 GLN A C 1
ATOM 866 O O . GLN A 1 109 ? 27.919 -3.621 -10.049 1.00 43.97 109 GLN A O 1
ATOM 871 N N . SER A 1 110 ? 25.742 -3.580 -9.527 1.00 47.25 110 SER A N 1
ATOM 872 C CA . SER A 1 110 ? 25.538 -4.913 -10.053 1.00 47.25 110 SER A CA 1
ATOM 873 C C . SER A 1 110 ? 25.690 -4.773 -11.563 1.00 47.25 110 SER A C 1
ATOM 875 O O . SER A 1 110 ? 24.945 -4.023 -12.190 1.00 47.25 110 SER A O 1
ATOM 877 N N . GLN A 1 111 ? 26.650 -5.486 -12.149 1.00 53.97 111 GLN A N 1
ATOM 878 C CA . GLN A 1 111 ? 26.738 -5.648 -13.605 1.00 53.97 111 GLN A CA 1
ATOM 879 C C . GLN A 1 111 ? 25.541 -6.437 -14.164 1.00 53.97 111 GLN A C 1
ATOM 881 O O . GLN A 1 111 ? 25.502 -6.758 -15.351 1.00 53.97 111 GLN A O 1
ATOM 886 N N . SER A 1 112 ? 24.583 -6.781 -13.303 1.00 58.44 112 SER A N 1
ATOM 887 C CA . SER A 1 112 ? 23.361 -7.472 -13.637 1.00 58.44 112 SER A CA 1
ATOM 888 C C . SER A 1 112 ? 22.607 -6.730 -14.738 1.00 58.44 112 SER A C 1
ATOM 890 O O . SER A 1 112 ? 22.480 -5.501 -14.699 1.00 58.44 112 SER A O 1
ATOM 892 N N . PRO A 1 113 ? 22.083 -7.463 -15.728 1.00 62.09 113 PRO A N 1
ATOM 893 C CA . PRO A 1 113 ? 21.341 -6.866 -16.819 1.00 62.09 113 PRO A CA 1
ATOM 894 C C . PRO A 1 113 ? 20.100 -6.160 -16.277 1.00 62.09 113 PRO A C 1
ATOM 896 O O . PRO A 1 113 ? 19.187 -6.790 -15.737 1.00 62.09 113 PRO A O 1
ATOM 899 N N . LYS A 1 114 ? 20.064 -4.842 -16.464 1.00 73.12 114 LYS A N 1
ATOM 900 C CA . LYS A 1 114 ? 18.881 -4.034 -16.199 1.00 73.12 114 LYS A CA 1
ATOM 901 C C . LYS A 1 114 ? 17.914 -4.137 -17.363 1.00 73.12 114 LYS A C 1
ATOM 903 O O . LYS A 1 114 ? 18.318 -4.170 -18.527 1.00 73.12 114 LYS A O 1
ATOM 908 N N . ARG A 1 115 ? 16.629 -4.163 -17.051 1.00 79.25 115 ARG A N 1
ATOM 909 C CA . ARG A 1 115 ? 15.541 -4.076 -18.024 1.00 79.25 115 ARG A CA 1
ATOM 910 C C . ARG A 1 115 ? 14.699 -2.865 -17.693 1.00 79.25 115 ARG A C 1
ATOM 912 O O . ARG A 1 115 ? 14.571 -2.526 -16.528 1.00 79.25 115 ARG A O 1
ATOM 919 N N . ILE A 1 116 ? 14.133 -2.218 -18.700 1.00 80.56 116 ILE A N 1
ATOM 920 C CA . ILE A 1 116 ? 13.095 -1.225 -18.448 1.00 80.56 116 ILE A CA 1
ATOM 921 C C . ILE A 1 116 ? 11.789 -1.984 -18.247 1.00 80.56 116 ILE A C 1
ATOM 923 O O . ILE A 1 116 ? 11.365 -2.724 -19.134 1.00 80.56 116 ILE A O 1
ATOM 927 N N . GLU A 1 117 ? 11.188 -1.820 -17.076 1.00 81.19 117 GLU A N 1
ATOM 928 C CA . GLU A 1 117 ? 9.852 -2.314 -16.770 1.00 81.19 117 GLU A CA 1
ATOM 929 C C . GLU A 1 117 ? 8.892 -1.124 -16.740 1.00 81.19 117 GLU A C 1
ATOM 931 O O . GLU A 1 117 ? 9.134 -0.118 -16.064 1.00 81.19 117 GLU A O 1
ATOM 936 N N . GLU A 1 118 ? 7.797 -1.249 -17.483 1.00 89.94 118 GLU A N 1
ATOM 937 C CA . GLU A 1 118 ? 6.670 -0.333 -17.379 1.00 89.94 118 GLU A CA 1
ATOM 938 C C . GLU A 1 118 ? 5.829 -0.734 -16.163 1.00 89.94 118 GLU A C 1
ATOM 940 O O . GLU A 1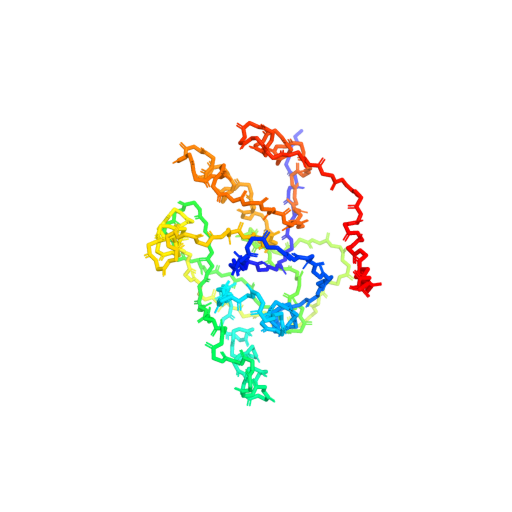 118 ? 5.368 -1.874 -16.059 1.00 89.94 118 GLU A O 1
ATOM 945 N N . ILE A 1 119 ? 5.626 0.201 -15.239 1.00 85.62 119 ILE A N 1
ATOM 946 C CA . ILE A 1 119 ? 4.821 -0.005 -14.039 1.00 85.62 119 ILE A CA 1
ATOM 947 C C . ILE A 1 119 ? 3.647 0.96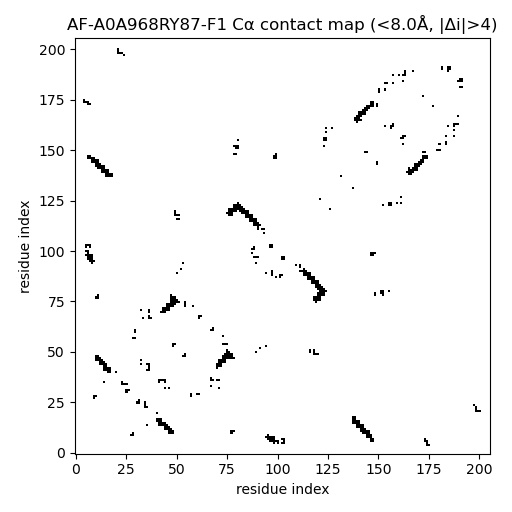9 -14.007 1.00 85.62 119 ILE A C 1
ATOM 949 O O . ILE A 1 119 ? 3.782 2.148 -14.335 1.00 85.62 119 ILE A O 1
ATOM 953 N N . ALA A 1 120 ?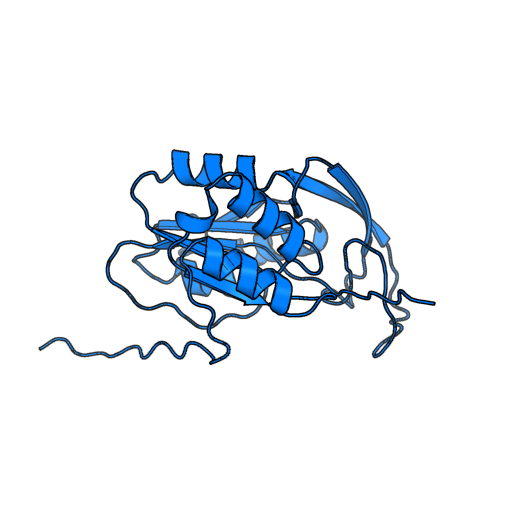 2.495 0.480 -13.555 1.00 90.50 120 ALA A N 1
ATOM 954 C CA . ALA A 1 120 ? 1.338 1.313 -13.259 1.00 90.50 120 ALA A CA 1
ATOM 955 C C . ALA A 1 120 ? 1.342 1.706 -11.779 1.00 90.50 120 ALA A C 1
ATOM 957 O O . ALA A 1 120 ? 1.617 0.874 -10.913 1.00 90.50 120 ALA A O 1
ATOM 958 N N . ILE A 1 121 ? 0.990 2.953 -11.491 1.00 89.56 121 ILE A N 1
ATOM 959 C CA . ILE A 1 121 ? 0.778 3.483 -10.146 1.00 89.56 121 ILE A CA 1
ATOM 960 C C . ILE A 1 121 ? -0.677 3.921 -10.032 1.00 89.56 121 ILE A C 1
ATOM 962 O O . ILE A 1 121 ? -1.187 4.621 -10.908 1.00 89.56 121 ILE A O 1
ATOM 966 N N . LYS A 1 122 ? -1.339 3.520 -8.945 1.00 93.25 122 LYS A N 1
ATOM 967 C CA . LYS A 1 122 ? -2.714 3.924 -8.640 1.00 93.25 122 LYS A CA 1
ATOM 968 C C . LYS A 1 122 ? -2.784 4.881 -7.446 1.00 93.25 122 LYS A C 1
ATOM 970 O O . LYS A 1 122 ? -1.977 4.746 -6.524 1.00 93.25 122 LYS A O 1
ATOM 975 N N . PRO A 1 123 ? -3.780 5.788 -7.409 1.00 94.50 123 PRO A N 1
ATOM 976 C CA . PRO A 1 123 ? -3.952 6.708 -6.291 1.00 94.50 123 PRO A CA 1
ATOM 977 C C . PRO A 1 123 ? -4.240 5.974 -4.975 1.00 94.50 123 PRO A C 1
ATOM 979 O O . PRO A 1 123 ? -5.184 5.183 -4.893 1.00 94.50 123 PRO A O 1
ATOM 982 N N . ALA A 1 124 ? -3.486 6.298 -3.924 1.00 92.25 124 ALA A N 1
ATOM 983 C CA . ALA A 1 124 ? -3.643 5.740 -2.579 1.00 92.25 124 ALA A CA 1
ATOM 984 C C . ALA A 1 124 ? -5.072 5.894 -2.043 1.00 92.25 124 ALA A C 1
ATOM 986 O O . ALA A 1 124 ? -5.608 4.975 -1.428 1.00 92.25 124 ALA A O 1
ATOM 987 N N . ILE A 1 125 ? -5.713 7.026 -2.346 1.00 95.69 125 ILE A N 1
ATOM 988 C CA . ILE A 1 125 ? -7.089 7.339 -1.944 1.00 95.69 125 ILE A CA 1
ATOM 989 C C . ILE A 1 125 ? -8.086 6.337 -2.525 1.00 95.69 125 ILE A C 1
ATOM 991 O O . ILE A 1 125 ? -8.893 5.773 -1.792 1.00 95.69 125 ILE A O 1
ATOM 995 N N . ALA A 1 126 ? -7.993 6.068 -3.829 1.00 95.06 126 ALA A N 1
ATOM 996 C CA . ALA A 1 126 ? -8.893 5.141 -4.507 1.00 95.06 126 ALA A CA 1
ATOM 997 C C . ALA A 1 126 ? -8.728 3.707 -3.979 1.00 95.06 126 ALA A C 1
ATOM 999 O O . ALA A 1 126 ? -9.707 2.980 -3.812 1.00 95.06 126 ALA A O 1
ATOM 1000 N N . ILE A 1 127 ? -7.487 3.310 -3.681 1.00 92.50 127 ILE A N 1
ATOM 1001 C CA . ILE A 1 127 ? -7.194 2.008 -3.079 1.00 92.50 127 ILE A CA 1
ATOM 1002 C C . ILE A 1 127 ? -7.767 1.910 -1.667 1.00 92.50 127 ILE A C 1
ATOM 1004 O O . ILE A 1 127 ? -8.445 0.930 -1.350 1.00 92.50 127 ILE A O 1
ATOM 1008 N N . PHE A 1 128 ? -7.530 2.924 -0.837 1.00 93.69 128 PHE A N 1
ATOM 1009 C CA . PHE A 1 128 ? -8.070 2.983 0.513 1.00 93.69 128 PHE A CA 1
ATOM 1010 C C . PHE A 1 128 ? -9.599 2.875 0.501 1.00 93.69 128 PHE A C 1
ATOM 1012 O O . PHE A 1 128 ? -10.155 2.019 1.187 1.00 93.69 128 PHE A O 1
ATOM 1019 N N . ASP A 1 129 ? -10.270 3.679 -0.327 1.00 95.31 129 ASP A N 1
ATOM 1020 C CA . ASP A 1 129 ? -11.731 3.697 -0.430 1.00 95.31 129 ASP A CA 1
ATOM 1021 C C . ASP A 1 129 ? -12.281 2.346 -0.876 1.00 95.31 129 ASP A C 1
ATOM 1023 O O . ASP A 1 129 ? -13.259 1.854 -0.315 1.00 95.31 129 ASP A O 1
ATOM 1027 N N . SER A 1 130 ? -11.617 1.694 -1.834 1.00 94.38 130 SER A N 1
ATOM 1028 C CA . SER A 1 130 ? -12.004 0.354 -2.270 1.00 94.38 130 SER A CA 1
ATOM 1029 C C . SER A 1 130 ? -11.865 -0.686 -1.156 1.00 94.38 130 SER A C 1
ATOM 1031 O O . SER A 1 130 ? -12.718 -1.571 -1.047 1.00 94.38 130 SER A O 1
ATOM 1033 N N . ILE A 1 131 ? -10.811 -0.612 -0.336 1.00 90.31 131 ILE A N 1
ATOM 1034 C CA . ILE A 1 131 ? -10.613 -1.532 0.791 1.00 90.31 131 ILE A CA 1
ATOM 1035 C C . ILE A 1 131 ? -11.651 -1.262 1.879 1.00 90.31 131 ILE A C 1
ATOM 1037 O O . ILE A 1 131 ? -12.288 -2.204 2.350 1.00 90.31 131 ILE A O 1
ATOM 1041 N N . ARG A 1 132 ? -11.863 0.005 2.246 1.00 90.38 132 ARG A N 1
ATOM 1042 C CA . ARG A 1 132 ? -12.845 0.396 3.260 1.00 90.38 132 ARG A CA 1
ATOM 1043 C C . ARG A 1 132 ? -14.265 0.028 2.839 1.00 90.38 132 ARG A C 1
ATOM 1045 O O . ARG A 1 132 ? -14.998 -0.521 3.650 1.00 90.38 132 ARG A O 1
ATOM 1052 N N . ALA A 1 133 ? -14.638 0.240 1.577 1.00 93.56 133 ALA A N 1
ATOM 1053 C CA . ALA A 1 133 ? -15.949 -0.154 1.058 1.00 93.56 133 ALA A CA 1
ATOM 1054 C C . ALA A 1 133 ? -16.168 -1.675 1.106 1.00 93.56 133 ALA A C 1
ATOM 1056 O O . ALA A 1 133 ? -17.275 -2.132 1.381 1.00 93.56 133 ALA A O 1
ATOM 1057 N N . ALA A 1 134 ? -15.119 -2.467 0.865 1.00 89.00 134 ALA A N 1
ATOM 1058 C CA . ALA A 1 134 ? -15.191 -3.922 0.964 1.00 89.00 134 ALA A CA 1
ATOM 1059 C C . ALA A 1 134 ? -15.219 -4.433 2.418 1.00 89.00 134 ALA A C 1
ATOM 1061 O O . ALA A 1 134 ? -15.658 -5.558 2.647 1.00 89.00 134 ALA A O 1
ATOM 1062 N N . HIS A 1 135 ? -14.742 -3.633 3.381 1.00 87.81 135 HIS A N 1
ATOM 1063 C CA . HIS A 1 135 ? -14.595 -4.007 4.793 1.00 87.81 135 HIS A CA 1
ATOM 1064 C C . HIS A 1 135 ? -14.918 -2.825 5.726 1.00 87.81 135 HIS A C 1
ATOM 1066 O O . HIS A 1 135 ? -14.023 -2.329 6.419 1.00 87.81 135 HIS A O 1
ATOM 1072 N N . PRO A 1 136 ? -16.177 -2.349 5.759 1.00 87.44 136 PRO A N 1
ATOM 1073 C CA . PRO A 1 136 ? -16.541 -1.110 6.450 1.00 87.44 136 PRO A CA 1
ATOM 1074 C C . PRO A 1 136 ? -16.186 -1.136 7.942 1.00 87.44 136 PRO A C 1
ATOM 1076 O O . PRO A 1 136 ? -15.581 -0.185 8.434 1.00 87.44 136 PRO A O 1
ATOM 1079 N N . ASP A 1 137 ? -16.441 -2.260 8.617 1.00 87.19 137 ASP A N 1
ATOM 1080 C CA . ASP A 1 137 ? -16.304 -2.398 10.076 1.00 87.19 137 ASP A CA 1
ATOM 1081 C C . ASP A 1 137 ? -14.955 -2.978 10.535 1.00 87.19 137 ASP A C 1
ATOM 1083 O O . ASP A 1 137 ? -14.719 -3.180 11.728 1.00 87.19 137 ASP A O 1
ATOM 1087 N N . ALA A 1 138 ? -14.057 -3.304 9.604 1.00 85.06 138 ALA A N 1
ATOM 1088 C CA . ALA A 1 138 ? -12.779 -3.911 9.951 1.00 85.06 138 ALA A CA 1
ATOM 1089 C C . ALA A 1 138 ? -11.758 -2.856 10.401 1.00 85.06 138 ALA A C 1
ATOM 1091 O O . ALA A 1 138 ? -11.657 -1.769 9.825 1.00 85.06 138 ALA A O 1
ATOM 1092 N N . SER A 1 139 ? -10.932 -3.195 11.393 1.00 86.44 139 SER A N 1
ATOM 1093 C CA . SER A 1 139 ? -9.746 -2.396 11.704 1.00 86.44 139 SER A CA 1
ATOM 1094 C C . SER A 1 139 ? -8.749 -2.519 10.557 1.00 86.44 139 SER A C 1
ATOM 1096 O O . SER A 1 139 ? -8.482 -3.625 10.088 1.00 86.44 139 SER A O 1
ATOM 1098 N N . LEU A 1 140 ? -8.173 -1.404 10.120 1.00 85.06 140 LEU A N 1
ATOM 1099 C CA . LEU A 1 140 ? -7.199 -1.391 9.034 1.00 85.06 140 LEU A CA 1
ATOM 1100 C C . LEU A 1 140 ? -5.792 -1.230 9.606 1.00 85.06 140 LEU A C 1
ATOM 1102 O O . LEU A 1 140 ? -5.527 -0.309 10.367 1.00 85.06 140 LEU A O 1
ATOM 1106 N N . VAL A 1 141 ? -4.890 -2.125 9.240 1.00 86.19 141 VAL A N 1
ATOM 1107 C CA . VAL A 1 141 ? -3.461 -2.068 9.546 1.00 86.19 141 VAL A CA 1
ATOM 1108 C C . VAL A 1 141 ? -2.719 -1.911 8.228 1.00 86.19 141 VAL A C 1
ATOM 1110 O O . VAL A 1 141 ? -3.024 -2.613 7.267 1.00 86.19 141 VAL A O 1
ATOM 1113 N N . ALA A 1 142 ? -1.744 -1.015 8.164 1.00 85.31 142 ALA A N 1
ATOM 1114 C CA . ALA A 1 142 ? -0.907 -0.849 6.984 1.00 85.31 142 ALA A CA 1
ATOM 1115 C C . ALA A 1 142 ? 0.542 -1.229 7.295 1.00 85.31 142 ALA A C 1
ATOM 1117 O O . ALA A 1 142 ? 1.091 -0.844 8.325 1.00 85.31 142 ALA A O 1
ATOM 1118 N N . LYS A 1 143 ? 1.168 -1.966 6.380 1.00 85.56 143 LYS A N 1
ATOM 1119 C CA . LYS A 1 143 ? 2.618 -2.018 6.228 1.00 85.56 143 LYS A CA 1
ATOM 1120 C C . LYS A 1 143 ? 2.977 -1.117 5.051 1.00 85.56 143 LYS A C 1
ATOM 1122 O O . LYS A 1 143 ? 2.549 -1.409 3.937 1.00 85.56 143 LYS A O 1
ATOM 1127 N N . ILE A 1 144 ? 3.730 -0.050 5.297 1.00 83.31 144 ILE A N 1
ATOM 1128 C CA . ILE A 1 144 ? 4.168 0.907 4.276 1.00 83.31 144 ILE A CA 1
ATOM 1129 C C . ILE A 1 144 ? 5.675 0.819 4.134 1.00 83.31 144 ILE A C 1
ATOM 1131 O O . ILE A 1 144 ? 6.422 1.017 5.077 1.00 83.31 144 ILE A O 1
ATOM 1135 N N . ASP A 1 145 ? 6.103 0.479 2.943 1.00 80.62 145 ASP A N 1
ATOM 1136 C CA . ASP A 1 145 ? 7.489 0.233 2.606 1.00 80.62 145 ASP A CA 1
ATOM 1137 C C . ASP A 1 145 ? 7.454 0.410 1.096 1.00 80.62 145 ASP A C 1
ATOM 1139 O O . ASP A 1 145 ? 6.852 -0.419 0.440 1.00 80.62 145 ASP A O 1
ATOM 1143 N N . CYS A 1 146 ? 7.751 1.588 0.555 1.00 74.62 146 CYS A N 1
ATOM 1144 C CA . CYS A 1 146 ? 7.405 1.947 -0.843 1.00 74.62 146 CYS A CA 1
ATOM 1145 C C . CYS A 1 146 ? 8.501 2.739 -1.563 1.00 74.62 146 CYS A C 1
ATOM 1147 O O . CYS A 1 146 ? 8.373 3.121 -2.725 1.00 74.62 146 CYS A O 1
ATOM 1149 N N . GLU A 1 147 ? 9.561 2.991 -0.826 1.00 69.75 147 GLU A N 1
ATOM 1150 C CA . GLU A 1 147 ? 10.860 3.515 -1.162 1.00 69.75 147 GLU A CA 1
ATOM 1151 C C . GLU A 1 147 ? 10.876 4.750 -2.034 1.00 69.75 147 GLU A C 1
ATOM 1153 O O . GLU A 1 147 ? 11.251 4.796 -3.211 1.00 69.75 147 GLU A O 1
ATOM 1158 N N . GLY A 1 148 ? 10.428 5.791 -1.357 1.00 70.50 148 GLY A N 1
ATOM 1159 C CA . GLY A 1 148 ? 10.244 7.134 -1.849 1.00 70.50 148 GLY A CA 1
ATOM 1160 C C . GLY A 1 148 ? 8.769 7.491 -1.901 1.00 70.50 148 GLY A C 1
ATOM 1161 O O . GLY A 1 148 ? 8.433 8.652 -1.674 1.00 70.50 148 GLY A O 1
ATOM 1162 N N . ALA A 1 149 ? 7.883 6.521 -2.147 1.00 82.25 149 ALA A N 1
ATOM 1163 C CA . ALA A 1 149 ? 6.452 6.797 -2.224 1.00 82.25 149 ALA A CA 1
ATOM 1164 C C . ALA A 1 149 ? 5.766 6.919 -0.850 1.00 82.25 149 ALA A C 1
ATOM 1166 O O . ALA A 1 149 ? 4.614 7.339 -0.792 1.00 82.25 149 ALA A O 1
ATOM 1167 N N . GLU A 1 150 ? 6.436 6.601 0.266 1.00 84.12 150 GLU A N 1
ATOM 1168 C CA . GLU A 1 150 ? 5.831 6.671 1.606 1.00 84.12 150 GLU A CA 1
ATOM 1169 C C . GLU A 1 150 ? 5.279 8.060 1.905 1.00 84.12 150 GLU A C 1
ATOM 1171 O O . GLU A 1 150 ? 4.152 8.187 2.376 1.00 84.12 150 GLU A O 1
ATOM 1176 N N . TYR A 1 151 ? 6.055 9.095 1.583 1.00 86.75 151 TYR A N 1
ATOM 1177 C CA . TYR A 1 151 ? 5.701 10.486 1.851 1.00 86.75 151 TYR A CA 1
ATOM 1178 C C . TYR A 1 151 ? 4.456 10.893 1.073 1.00 86.75 151 TYR A C 1
ATOM 1180 O O . TYR A 1 151 ? 3.503 11.386 1.664 1.00 86.75 151 TYR A O 1
ATOM 1188 N N . GLU A 1 152 ? 4.415 10.637 -0.236 1.00 88.56 152 GLU A N 1
ATOM 1189 C CA . GLU A 1 152 ? 3.266 11.031 -1.054 1.00 88.56 152 GLU A CA 1
ATOM 1190 C C . GLU A 1 152 ? 2.004 10.222 -0.719 1.00 88.56 152 GLU A C 1
ATOM 1192 O O . GLU A 1 152 ? 0.903 10.774 -0.730 1.00 88.56 152 GLU A O 1
ATOM 1197 N N . ILE A 1 153 ? 2.152 8.944 -0.351 1.00 89.62 153 ILE A N 1
ATOM 1198 C CA . ILE A 1 153 ? 1.044 8.099 0.107 1.00 89.62 153 ILE A CA 1
ATOM 1199 C C . ILE A 1 153 ? 0.497 8.632 1.432 1.00 89.62 153 ILE A C 1
ATOM 1201 O O . ILE A 1 153 ? -0.712 8.838 1.555 1.00 89.62 153 ILE A O 1
ATOM 1205 N N . LEU A 1 154 ? 1.368 8.870 2.416 1.00 91.69 154 LEU A N 1
ATOM 1206 C CA . LEU A 1 154 ? 0.974 9.365 3.731 1.00 91.69 154 LEU A CA 1
ATOM 1207 C C . LEU A 1 154 ? 0.357 10.758 3.642 1.00 91.69 154 LEU A C 1
ATOM 1209 O O . LEU A 1 154 ? -0.725 10.966 4.183 1.00 91.69 154 LEU A O 1
ATOM 1213 N N . THR A 1 155 ? 0.969 11.678 2.892 1.00 92.88 155 THR A N 1
ATOM 1214 C CA . THR A 1 155 ? 0.412 13.014 2.654 1.00 92.88 155 THR A CA 1
ATOM 1215 C C . THR A 1 155 ? -0.959 12.933 1.990 1.00 92.88 155 THR A C 1
ATOM 1217 O O . THR A 1 155 ? -1.887 13.601 2.444 1.00 92.88 155 THR A O 1
ATOM 1220 N N . ALA A 1 156 ? -1.135 12.100 0.957 1.00 92.81 156 ALA A N 1
ATOM 1221 C CA . ALA A 1 156 ? -2.438 11.934 0.321 1.00 92.81 156 ALA A CA 1
ATOM 1222 C C . ALA A 1 156 ? -3.484 11.437 1.333 1.00 92.81 156 ALA A C 1
ATOM 1224 O O . ALA A 1 156 ? -4.544 12.051 1.491 1.00 92.81 156 ALA A O 1
ATOM 1225 N N . LEU A 1 157 ? -3.179 10.361 2.066 1.00 93.62 157 LEU A N 1
ATOM 1226 C CA . LEU A 1 157 ? -4.078 9.803 3.078 1.00 93.62 157 LEU A CA 1
ATOM 1227 C C . LEU A 1 157 ? -4.408 10.824 4.172 1.00 93.62 157 LEU A C 1
ATOM 1229 O O . LEU A 1 157 ? -5.572 10.936 4.553 1.00 93.62 157 LEU A O 1
ATOM 1233 N N . GLN A 1 158 ? -3.428 11.599 4.627 1.00 93.81 158 GLN A N 1
ATOM 1234 C CA . GLN A 1 158 ? -3.599 12.620 5.653 1.00 93.81 158 GLN A CA 1
ATOM 1235 C C . GLN A 1 158 ? -4.502 13.763 5.182 1.00 93.81 158 GLN A C 1
ATOM 1237 O O . GLN A 1 158 ? -5.516 14.037 5.819 1.00 93.81 158 GLN A O 1
ATOM 1242 N N . VAL A 1 159 ? -4.180 14.396 4.048 1.00 94.12 159 VAL A N 1
ATOM 1243 C CA . VAL A 1 159 ? -4.953 15.523 3.485 1.00 94.12 159 VAL A CA 1
ATOM 1244 C C . VAL A 1 159 ? -6.401 15.119 3.218 1.00 94.12 159 VAL A C 1
ATOM 1246 O O . VAL A 1 159 ? -7.324 15.916 3.363 1.00 94.12 159 VAL A O 1
ATOM 1249 N N . SER A 1 160 ? -6.609 13.858 2.851 1.00 94.56 160 SER A N 1
ATOM 1250 C CA . SER A 1 160 ? -7.930 13.304 2.581 1.00 94.56 160 SER A CA 1
ATOM 1251 C C . SER A 1 160 ? -8.702 12.851 3.834 1.00 94.56 160 SER A C 1
ATOM 1253 O O . SER A 1 160 ? -9.823 12.361 3.695 1.00 94.56 160 SER A O 1
ATOM 1255 N N . GLY A 1 161 ? -8.105 12.955 5.028 1.00 93.94 161 GLY A N 1
ATOM 1256 C CA . GLY A 1 161 ? -8.686 12.521 6.304 1.00 93.94 161 GLY A CA 1
ATOM 1257 C C . GLY A 1 161 ? -8.723 11.004 6.528 1.00 93.94 161 GLY A C 1
ATOM 1258 O O . GLY A 1 161 ? -9.309 10.551 7.501 1.00 93.94 161 GLY A O 1
ATOM 1259 N N . ARG A 1 162 ? -8.116 10.199 5.649 1.00 93.62 162 ARG A N 1
ATOM 1260 C CA . ARG A 1 162 ? -8.147 8.723 5.710 1.00 93.62 162 ARG A CA 1
ATOM 1261 C C . ARG A 1 162 ? -7.056 8.128 6.588 1.00 93.62 162 ARG A C 1
ATOM 1263 O O . ARG A 1 162 ? -7.165 6.981 7.010 1.00 93.62 162 ARG A O 1
ATOM 1270 N N . LEU A 1 163 ? -5.989 8.882 6.853 1.00 91.81 163 LEU A N 1
ATOM 1271 C CA . LEU A 1 163 ? -4.873 8.387 7.659 1.00 91.81 163 LEU A CA 1
ATOM 1272 C C . LEU A 1 163 ? -5.309 8.044 9.095 1.00 91.81 163 LEU A C 1
ATOM 1274 O O . LEU A 1 163 ? -4.869 7.030 9.628 1.00 91.81 163 LEU A O 1
ATOM 1278 N N . SER A 1 164 ? -6.230 8.820 9.676 1.00 90.62 164 SER A N 1
ATOM 1279 C CA . SER A 1 164 ? -6.786 8.586 11.019 1.00 90.62 164 SER A CA 1
ATOM 1280 C C . SER A 1 164 ? -7.646 7.322 11.130 1.00 90.62 164 SER A C 1
ATOM 1282 O O . SER A 1 164 ? -7.862 6.815 12.227 1.00 90.62 164 SER A O 1
ATOM 1284 N N . ASP A 1 165 ? -8.119 6.782 10.005 1.00 89.50 165 ASP A N 1
ATOM 1285 C CA . ASP A 1 165 ? -8.918 5.551 9.963 1.00 89.50 165 ASP A CA 1
ATOM 1286 C C . ASP A 1 165 ? -8.044 4.281 9.954 1.00 89.50 165 ASP A C 1
ATOM 1288 O O . ASP A 1 165 ? -8.560 3.153 9.964 1.00 89.50 165 ASP A O 1
ATOM 1292 N N . ILE A 1 166 ? -6.717 4.439 9.901 1.00 87.75 166 ILE 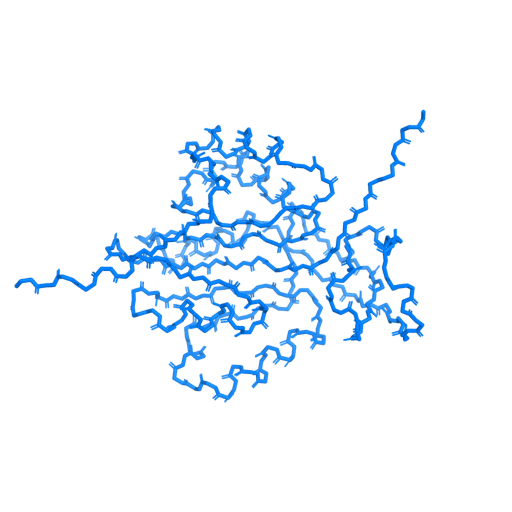A N 1
ATOM 1293 C CA . ILE A 1 166 ? -5.756 3.342 9.989 1.00 87.75 166 ILE A CA 1
ATOM 1294 C C . ILE A 1 166 ? -5.420 3.112 11.461 1.00 87.75 166 ILE A C 1
ATOM 1296 O O . ILE A 1 166 ? -4.894 3.973 12.149 1.00 87.75 166 ILE A O 1
ATOM 1300 N N . THR A 1 167 ? -5.703 1.909 11.951 1.00 87.50 167 THR A N 1
ATOM 1301 C CA . THR A 1 167 ? -5.511 1.509 13.350 1.00 87.50 167 THR A CA 1
ATOM 1302 C C . THR A 1 167 ? -4.041 1.387 13.734 1.00 87.50 167 THR A C 1
ATOM 1304 O O . THR A 1 167 ? -3.672 1.671 14.869 1.00 87.50 167 THR A O 1
ATOM 1307 N N . ALA A 1 168 ? -3.207 0.894 12.822 1.00 85.50 168 ALA A N 1
ATOM 1308 C CA . ALA A 1 168 ? -1.776 0.779 13.048 1.00 85.50 168 ALA A CA 1
ATOM 1309 C C . ALA A 1 168 ? -1.031 0.848 11.722 1.00 85.50 168 ALA A C 1
ATOM 1311 O O . ALA A 1 168 ? -1.451 0.246 10.731 1.00 85.50 168 ALA A O 1
ATOM 1312 N N . ILE A 1 169 ? 0.096 1.547 11.736 1.00 86.00 169 ILE A N 1
ATOM 1313 C CA . ILE A 1 169 ? 1.026 1.604 10.621 1.00 86.00 169 ILE A CA 1
ATOM 1314 C C . ILE A 1 169 ? 2.342 1.043 11.110 1.00 86.00 169 ILE A C 1
ATOM 1316 O O . ILE A 1 169 ? 2.867 1.437 12.147 1.00 86.00 169 ILE A O 1
ATOM 1320 N N . MET A 1 170 ? 2.865 0.108 10.348 1.00 84.06 170 MET A N 1
ATOM 1321 C CA . MET A 1 170 ? 4.246 -0.294 10.442 1.00 84.06 170 MET A CA 1
ATOM 1322 C C . MET A 1 170 ? 4.917 0.133 9.158 1.00 84.06 170 MET A C 1
ATOM 1324 O O . MET A 1 170 ? 4.374 -0.081 8.074 1.00 84.06 170 MET A O 1
ATOM 1328 N N . MET A 1 171 ? 6.104 0.704 9.273 1.00 77.94 171 MET A N 1
ATOM 1329 C CA . MET A 1 171 ? 6.751 1.229 8.096 1.00 77.94 171 MET A CA 1
ATOM 1330 C C . MET A 1 171 ? 8.261 1.174 8.134 1.00 77.94 171 MET A C 1
ATOM 1332 O O . MET A 1 171 ? 8.875 1.220 9.198 1.00 77.94 171 MET A O 1
ATOM 1336 N N . GLU A 1 172 ? 8.809 1.105 6.932 1.00 75.31 172 GLU A N 1
ATOM 1337 C CA . GLU A 1 172 ? 10.182 1.445 6.597 1.00 75.31 172 GLU A CA 1
ATOM 1338 C C . GLU A 1 172 ? 10.102 2.724 5.748 1.00 75.31 172 GLU A C 1
ATOM 1340 O O . GLU A 1 172 ? 9.144 2.906 4.995 1.00 75.31 172 GLU A O 1
ATOM 1345 N N . TRP A 1 173 ? 11.037 3.655 5.917 1.00 77.69 173 TRP A N 1
ATOM 1346 C CA . TRP A 1 173 ? 11.055 4.900 5.148 1.00 77.69 173 TRP A CA 1
ATOM 1347 C C . TRP A 1 173 ? 12.414 5.120 4.522 1.00 77.69 173 TRP A C 1
ATOM 1349 O O . TRP A 1 173 ? 13.444 4.657 5.015 1.00 77.69 173 TRP A O 1
ATOM 1359 N N . HIS A 1 174 ? 12.407 5.885 3.440 1.00 71.31 174 HIS A N 1
ATOM 1360 C CA . HIS A 1 174 ? 13.548 5.974 2.554 1.00 71.31 174 HIS A CA 1
ATOM 1361 C C . HIS A 1 174 ? 13.761 7.423 2.096 1.00 71.31 174 HIS A C 1
ATOM 1363 O O . HIS A 1 174 ? 12.850 8.235 2.097 1.00 71.31 174 HIS A O 1
ATOM 1369 N N . CYS A 1 175 ? 14.985 7.775 1.712 1.00 71.06 175 CYS A N 1
ATOM 1370 C CA . CYS A 1 175 ? 15.416 9.081 1.191 1.00 71.06 175 CYS A CA 1
ATOM 1371 C C . CYS A 1 175 ? 15.251 10.367 2.037 1.00 71.06 175 CYS A C 1
ATOM 1373 O O . CYS A 1 175 ? 16.192 11.159 2.002 1.00 71.06 175 CYS A O 1
ATOM 1375 N N . GLN A 1 176 ? 14.147 10.639 2.747 1.00 75.94 176 GLN A N 1
ATOM 1376 C CA . GLN A 1 176 ? 13.918 11.970 3.366 1.00 75.94 176 GLN A CA 1
ATOM 1377 C C . GLN A 1 176 ? 13.961 11.998 4.902 1.00 75.94 176 GLN A C 1
ATOM 1379 O O . GLN A 1 176 ? 13.790 13.062 5.486 1.00 75.94 176 GLN A O 1
ATOM 1384 N N . GLY A 1 177 ? 14.215 10.859 5.553 1.00 81.88 177 GLY A N 1
ATOM 1385 C CA . GLY A 1 177 ? 14.221 10.761 7.018 1.00 81.88 177 GLY A CA 1
ATOM 1386 C C . GLY A 1 177 ? 12.818 10.642 7.638 1.00 81.88 177 GLY A C 1
ATOM 1387 O O . GLY A 1 177 ? 11.813 10.686 6.917 1.00 81.88 177 GLY A O 1
ATOM 1388 N N . PRO A 1 178 ? 12.734 10.415 8.960 1.00 86.06 178 PRO A N 1
ATOM 1389 C CA . PRO A 1 178 ? 11.473 10.154 9.651 1.00 86.06 178 PRO A CA 1
ATOM 1390 C C . PRO A 1 178 ? 10.652 11.415 9.945 1.00 86.06 178 PRO A C 1
ATOM 1392 O O . PRO A 1 178 ? 9.459 11.302 10.195 1.00 86.06 178 PRO A O 1
ATOM 1395 N N . GLU A 1 179 ? 11.238 12.612 9.922 1.00 88.75 179 GLU A N 1
ATOM 1396 C CA . GLU A 1 179 ? 10.634 13.817 10.504 1.00 88.75 179 GLU A CA 1
ATOM 1397 C C . GLU A 1 179 ? 9.274 14.155 9.875 1.00 88.75 179 GLU A C 1
ATOM 1399 O O . GLU A 1 179 ? 8.280 14.325 10.580 1.00 88.75 179 GLU A O 1
ATOM 1404 N N . ALA A 1 180 ? 9.201 14.184 8.540 1.00 87.12 180 ALA A N 1
ATOM 1405 C CA . ALA A 1 180 ? 7.954 14.463 7.823 1.00 87.12 180 ALA A CA 1
ATOM 1406 C C . ALA A 1 180 ? 6.884 13.383 8.064 1.00 87.12 180 ALA A C 1
ATOM 1408 O O . ALA A 1 180 ? 5.689 13.678 8.115 1.00 87.12 180 ALA A O 1
ATOM 1409 N N . ILE A 1 181 ? 7.316 12.135 8.238 1.00 88.12 181 ILE A N 1
ATOM 1410 C CA . ILE A 1 181 ? 6.443 10.999 8.530 1.00 88.12 181 ILE A CA 1
ATOM 1411 C C . ILE A 1 181 ? 5.893 11.117 9.950 1.00 88.12 181 ILE A C 1
ATOM 1413 O O . ILE A 1 181 ? 4.689 10.990 10.148 1.00 88.12 181 ILE A O 1
ATOM 1417 N N . GLU A 1 182 ? 6.744 11.405 10.934 1.00 90.50 182 GLU A N 1
ATOM 1418 C CA . GLU A 1 182 ? 6.329 11.570 12.325 1.00 90.50 182 GLU A CA 1
ATOM 1419 C C . GLU A 1 182 ? 5.316 12.704 12.480 1.00 90.50 182 GLU A C 1
ATOM 1421 O O . GLU A 1 182 ? 4.306 12.522 13.160 1.00 90.50 182 GLU A O 1
ATOM 1426 N N . THR A 1 183 ? 5.544 13.847 11.825 1.00 89.75 183 THR A N 1
ATOM 1427 C CA . THR A 1 183 ? 4.576 14.952 11.800 1.00 89.75 183 THR A CA 1
ATOM 1428 C C . THR A 1 183 ? 3.243 14.503 11.206 1.00 89.75 183 THR A C 1
ATOM 1430 O O . THR A 1 183 ? 2.209 14.654 11.854 1.00 89.75 183 THR A O 1
ATOM 1433 N N . CYS A 1 184 ? 3.274 13.880 10.024 1.00 88.50 184 CYS A N 1
ATOM 1434 C CA . CYS A 1 184 ? 2.086 13.387 9.329 1.00 88.50 184 CYS A CA 1
ATOM 1435 C C . CYS A 1 184 ? 1.264 12.409 10.193 1.00 88.50 184 CYS A C 1
ATOM 1437 O O . CYS A 1 184 ? 0.040 12.522 10.287 1.00 88.50 184 CYS A O 1
ATOM 1439 N N . LEU A 1 185 ? 1.937 11.474 10.873 1.00 88.50 185 LEU A N 1
ATOM 1440 C CA . LEU A 1 185 ? 1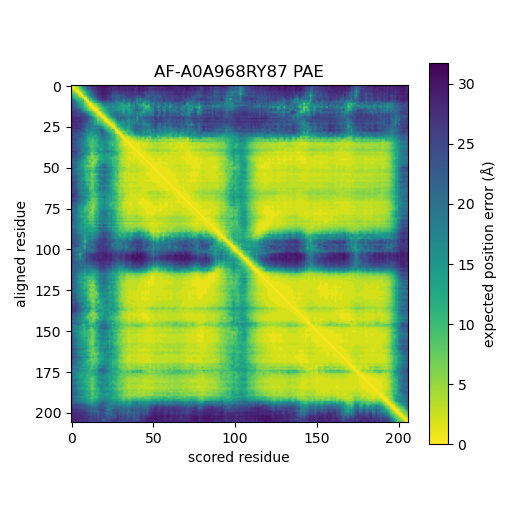.308 10.486 11.750 1.00 88.50 185 LEU A CA 1
ATOM 1441 C C . LEU A 1 185 ? 0.696 11.128 13.001 1.00 88.50 185 LEU A C 1
ATOM 1443 O O . LEU A 1 185 ? -0.461 10.849 13.321 1.00 88.50 185 LEU A O 1
ATOM 1447 N N . ARG A 1 186 ? 1.429 12.024 13.676 1.00 89.19 186 ARG A N 1
ATOM 1448 C CA . ARG A 1 186 ? 0.939 12.718 14.881 1.00 89.19 186 ARG A CA 1
ATOM 1449 C C . ARG A 1 186 ? -0.293 13.563 14.587 1.00 89.19 186 ARG A C 1
ATOM 1451 O O . ARG A 1 186 ? -1.248 13.540 15.358 1.00 89.19 186 ARG A O 1
ATOM 1458 N N . GLU A 1 187 ? -0.302 14.268 13.459 1.00 89.50 187 GLU A N 1
ATOM 1459 C CA . GLU A 1 187 ? -1.450 15.066 13.014 1.00 89.50 187 GLU A CA 1
ATOM 1460 C C . GLU A 1 187 ? -2.683 14.203 12.702 1.00 89.50 187 GLU A C 1
ATOM 1462 O O . GLU A 1 187 ? -3.812 14.671 12.840 1.00 89.50 187 GLU A O 1
ATOM 1467 N N . ALA A 1 188 ? -2.486 12.930 12.349 1.00 86.31 188 ALA A N 1
ATOM 1468 C CA . ALA A 1 188 ? -3.555 11.948 12.181 1.00 86.31 188 ALA A CA 1
ATOM 1469 C C . ALA A 1 188 ? -3.938 11.203 13.478 1.00 86.31 188 ALA A C 1
ATOM 1471 O O . ALA A 1 188 ? -4.797 10.322 13.441 1.00 86.31 188 ALA A O 1
ATOM 1472 N N . GLY A 1 189 ? -3.326 11.539 14.621 1.00 86.56 189 GLY A N 1
ATOM 1473 C CA . GLY A 1 189 ? -3.587 10.900 15.916 1.00 86.56 189 GLY A CA 1
ATOM 1474 C C . GLY A 1 189 ? -2.861 9.567 16.134 1.00 86.56 189 GLY A C 1
ATOM 1475 O O . GLY A 1 189 ? -3.227 8.814 17.036 1.00 86.56 189 GLY A O 1
ATOM 1476 N N . LEU A 1 190 ? -1.843 9.263 15.324 1.00 84.44 190 LEU A N 1
ATOM 1477 C CA . LEU A 1 190 ? -0.996 8.079 15.459 1.00 84.44 190 LEU A CA 1
ATOM 1478 C C . LEU A 1 190 ? 0.328 8.458 16.126 1.00 84.44 190 LEU A C 1
ATOM 1480 O O . LEU A 1 190 ? 1.051 9.320 15.637 1.00 84.44 190 LEU A O 1
ATOM 1484 N N . GLU A 1 191 ? 0.668 7.787 17.228 1.00 87.50 191 GLU A N 1
ATOM 1485 C CA . GLU A 1 191 ? 1.924 8.010 17.953 1.00 87.50 191 GLU A CA 1
ATOM 1486 C C . GLU A 1 191 ? 3.063 7.155 17.364 1.00 87.50 191 GLU A C 1
ATOM 1488 O O . GLU A 1 191 ? 3.018 5.924 17.479 1.00 87.50 191 GLU A O 1
ATOM 1493 N N . PRO A 1 192 ? 4.099 7.763 16.751 1.00 81.81 192 PRO A N 1
ATOM 1494 C CA . PRO A 1 192 ? 5.238 7.024 16.217 1.00 81.81 192 PRO A CA 1
ATOM 1495 C C . PRO A 1 192 ? 6.083 6.416 17.340 1.00 81.81 192 PRO A C 1
ATOM 1497 O O . PRO A 1 192 ? 6.337 7.049 18.367 1.00 81.81 192 PRO A O 1
ATOM 1500 N N . SER A 1 193 ? 6.576 5.197 17.125 1.00 78.94 193 SER A N 1
ATOM 1501 C CA . SER A 1 193 ? 7.538 4.545 18.013 1.00 78.94 193 SER A CA 1
ATOM 1502 C C . SER A 1 193 ? 8.650 3.904 17.195 1.00 78.94 193 SER A C 1
ATOM 1504 O O . SER A 1 193 ? 8.392 3.094 16.310 1.00 78.94 193 SER A O 1
ATOM 1506 N N . MET A 1 194 ? 9.892 4.252 17.533 1.00 65.56 194 MET A N 1
ATOM 1507 C CA . MET A 1 194 ? 11.114 3.711 16.921 1.00 65.56 194 MET A CA 1
ATOM 1508 C C . MET A 1 194 ? 11.556 2.382 17.551 1.00 65.56 194 MET A C 1
ATOM 1510 O O . MET A 1 194 ? 12.558 1.793 17.149 1.00 65.56 194 MET A O 1
ATOM 1514 N N . GLN A 1 195 ? 10.845 1.913 18.579 1.00 57.38 195 GLN A N 1
ATOM 1515 C CA . GLN A 1 195 ? 11.097 0.601 19.162 1.00 57.38 195 GLN A CA 1
ATOM 1516 C C . GLN A 1 195 ? 10.584 -0.468 18.193 1.00 57.38 195 GLN A C 1
ATOM 1518 O O . GLN A 1 195 ? 9.473 -0.327 17.674 1.00 57.38 195 GLN A O 1
ATOM 1523 N N . PRO A 1 196 ? 11.317 -1.578 18.000 1.00 46.97 196 PRO A N 1
ATOM 1524 C CA . PRO A 1 196 ? 10.724 -2.743 17.375 1.00 46.97 196 PRO A CA 1
ATOM 1525 C C . PRO A 1 196 ? 9.485 -3.112 18.190 1.00 46.97 196 PRO A C 1
ATOM 1527 O O . PRO A 1 196 ? 9.575 -3.323 19.403 1.00 46.97 196 PRO A O 1
ATOM 1530 N N . VAL A 1 197 ? 8.314 -3.137 17.556 1.00 42.41 197 VAL A N 1
ATOM 1531 C CA . VAL A 1 197 ? 7.087 -3.531 18.247 1.00 42.41 197 VAL A CA 1
ATOM 1532 C C . VAL A 1 197 ? 7.172 -5.041 18.484 1.00 42.41 197 VAL A C 1
ATOM 1534 O O . VAL A 1 197 ? 6.716 -5.850 17.681 1.00 42.41 197 VAL A O 1
ATOM 1537 N N . PHE A 1 198 ? 7.805 -5.439 19.589 1.00 26.61 198 PHE A N 1
ATOM 1538 C CA . PHE A 1 198 ? 7.804 -6.813 20.069 1.00 26.61 198 PHE A CA 1
ATOM 1539 C C . PHE A 1 198 ? 6.422 -7.129 20.605 1.00 26.61 198 PHE A C 1
ATOM 1541 O O . PHE A 1 198 ? 6.064 -6.808 21.739 1.00 26.61 198 PHE A O 1
ATOM 1548 N N . ILE A 1 199 ? 5.626 -7.787 19.783 1.00 33.69 199 ILE A N 1
ATOM 1549 C CA . ILE A 1 199 ? 4.321 -8.244 20.218 1.00 33.69 199 ILE A CA 1
ATOM 1550 C C . ILE A 1 199 ? 4.523 -9.564 20.918 1.00 33.69 199 ILE A C 1
ATOM 1552 O O . ILE A 1 199 ? 4.720 -10.621 20.321 1.00 33.69 199 ILE A O 1
ATOM 1556 N N . ARG A 1 200 ? 4.487 -9.471 22.242 1.00 23.41 200 ARG A N 1
ATOM 1557 C CA . ARG A 1 200 ? 4.444 -10.620 23.124 1.00 23.41 200 ARG A CA 1
ATOM 1558 C C . ARG A 1 200 ? 3.169 -11.400 22.801 1.00 23.41 200 ARG A C 1
ATOM 1560 O O . ARG A 1 200 ? 2.066 -10.956 23.116 1.00 23.41 200 ARG A O 1
ATOM 1567 N N . LEU A 1 201 ? 3.315 -12.568 22.180 1.00 28.64 201 LEU A N 1
ATOM 1568 C CA . LEU A 1 201 ? 2.271 -13.588 22.172 1.00 28.64 201 LEU A CA 1
ATOM 1569 C C . LEU A 1 201 ? 2.159 -14.115 23.607 1.00 28.64 201 LEU A C 1
ATOM 1571 O O . LEU A 1 201 ? 2.772 -15.116 23.968 1.00 28.64 201 LEU A O 1
ATOM 1575 N N . SER A 1 202 ? 1.462 -13.390 24.481 1.00 28.69 202 SER A N 1
ATOM 1576 C CA . SER A 1 202 ? 1.142 -13.918 25.801 1.00 28.69 202 SER A CA 1
ATOM 1577 C C . SER A 1 202 ? 0.038 -14.958 25.639 1.00 28.69 202 SER A C 1
ATOM 1579 O O . SER A 1 202 ? -1.140 -14.616 25.535 1.00 28.69 202 SER A O 1
ATOM 1581 N N . ASN A 1 203 ? 0.431 -16.231 25.626 1.00 36.12 203 ASN A N 1
ATOM 1582 C CA . ASN A 1 203 ? -0.432 -17.315 26.076 1.00 36.12 203 ASN A CA 1
ATOM 1583 C C . ASN A 1 203 ? -0.777 -17.036 27.537 1.00 36.12 203 ASN A C 1
ATOM 1585 O O . ASN A 1 203 ? 0.089 -17.191 28.386 1.00 36.12 203 ASN A O 1
ATOM 1589 N N . ASN A 1 204 ? -1.999 -16.589 27.809 1.00 31.53 204 ASN A N 1
ATOM 1590 C CA . ASN A 1 204 ? -2.616 -16.645 29.130 1.00 31.53 204 ASN A CA 1
ATOM 1591 C C . ASN A 1 204 ? -4.135 -16.667 28.932 1.00 31.53 204 ASN A C 1
ATOM 1593 O O . ASN A 1 204 ? -4.784 -15.626 28.883 1.00 31.53 204 ASN A O 1
ATOM 1597 N N . PHE A 1 205 ? -4.678 -17.873 28.782 1.00 32.78 205 PHE A N 1
ATOM 1598 C CA . PHE A 1 205 ? -6.052 -18.161 29.175 1.00 32.78 205 PHE A CA 1
ATOM 1599 C C . PHE A 1 205 ? -5.964 -18.881 30.522 1.00 32.78 205 PHE A C 1
ATOM 1601 O O . PHE A 1 205 ? -5.305 -19.918 30.617 1.00 32.78 205 PHE A O 1
ATOM 1608 N N . HIS A 1 206 ? -6.556 -18.273 31.550 1.00 32.09 206 HIS A N 1
ATOM 1609 C CA . HIS A 1 206 ? -7.063 -1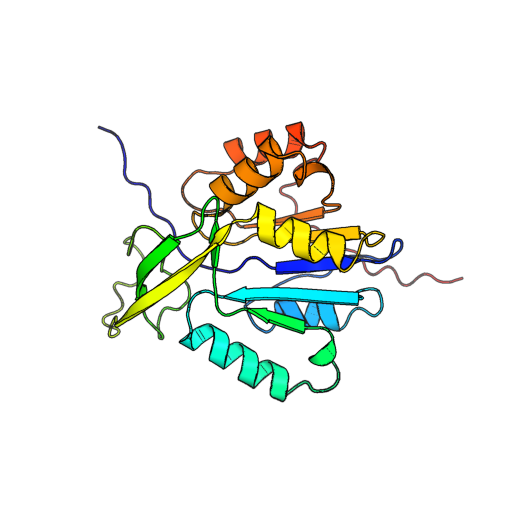9.005 32.707 1.00 32.09 206 HIS A CA 1
ATOM 1610 C C . HIS A 1 206 ? -8.391 -19.657 32.329 1.00 32.09 206 HIS A C 1
ATOM 1612 O O . HIS A 1 206 ? -9.127 -19.032 31.528 1.00 32.09 206 HIS A O 1
#

Radius of gyration: 17.34 Å; Cα contacts (8 Å, |Δi|>4): 354; chains: 1; bounding box: 44×47×51 Å

Sequence (206 aa):
MHSSGSCCRRCLQFCLRSPNGGLGYWHEYGAGEFVFASNPRVQAVYGYEPFRPTYQQALRNFALNPDLSPKIKPFAYGIGATEQVLNLEYSYENKGSIGLYGETTHHYQSQSPKRIEEIAIKPAIAIFDSIRAAHPDASLVAKIDCEGAEYEILTALQVSGRLSDITAIMMEWHCQGPEAIETCLREAGLEPSMQPVFIRLSNNFH

Foldseek 3Di:
DDDDFFWWFDWKKKWWFDDDDDDDDDDDQLTRQCSRLVPPRTQAMEIEAFFPVRLVVSVVSLVVPVPRNVRYHYYNAAEAQAWDKDWFWDFPVRRTQTASVHGDDDDDPDPGDIDTDITIYHHLVVVLVVVCVVPVPTAMEMEETGIPRSLRNLVNCQVVLNLLSHPYYDYDYGRPDCPSVCVSQVSSVHHDDPDDPPTPPDPDDD

Secondary structure (DSSP, 8-state):
------------EEEEE-SS-------STTHHHHHHHTSTTEEEEEEE---HHHHHHHHHHHHT-TTTGGGEEEESSEEESS-EEEEEEE-SS-TT--BTTB---SS----SPPEEEEEEEEEHHHHHHHHHHH-TTSEEEEEE--TTHHHHHHHHHHHTT-GGGEEEEEE---SS-SHHHHHHHHHTT-----S-----------

pLDDT: mean 70.83, std 22.83, range [23.41, 95.69]

Mean predicted aligned error: 11.14 Å